Protein AF-0000000080311076 (afdb_homodimer)

Foldseek 3Di:
DPDQQDPVGGDLVPDPVNVVVVVVVVLQVLLQVQQDDDPDTDHPLNVLLLVVCLVPFWAFLVRSCVVSVHDSVVSVVSLVVCVVVVQWDWDADPVHRPTITIGGDPVSNVCCVVRVVSVVVVVCVVCPPPDPVNVVVVVVVVVVVCVVPVPVVPD/DPDQQDPVGGNLVPDPVNVVVVVVVVLQVLLQVQQDDDPDTDHPLNVLLLVVCLVPFFAFLVRSCVVSVHDSVVSVVSLVVCVVVVQWDWDADPVGRVTITIGGDPVSNVCCVVRVVSVVVVVCVVCPPPDPVNVVVVVVVVVVVCVVPVVVVPD

InterPro domains:
  IPR000835 MarR-type HTH domain [PF01047] (42-99)
  IPR000835 MarR-type HTH domain [PS50995] (13-147)
  IPR000835 MarR-type HTH domain [SM00347] (35-135)
  IPR036388 Winged helix-like DNA-binding domain superfamily [G3DSA:1.10.10.10] (2-152)
  IPR036390 Winged helix DNA-binding domain superfamily [SSF46785] (8-151)

Secondary structure (DSSP, 8-state):
---SEETTEE-GGG-HHHHHHHHHHHHHHHHHHH-EETTEE--HHHHHHHHHHHHSTTEEHHHHHHHHT--HHHHHHHHHHHHHTTSEEEEE-SS-TT-EEEEE-HHHHHHHHHHHHHHHHHHHHHTTT--HHHHHHHHHHHHHHHHHH-TT---/---SEETTEE-GGG-HHHHHHHHHHHHHHHHHHH-EETTEE--HHHHHHHHHHHHSTTEEHHHHHHHHT--HHHHHHHHHHHHHTTSEEEEE-SS-TT-EEEEE-HHHHHHHHHHHHHHHHHHHHHTTT--HHHHHHHHHHHHHHHHHHGGG---

Nearest PDB structures (foldseek):
  2nnn-assembly3_F  TM=9.141E-01  e=7.436E-10  Pseudomonas aeruginosa
  6pco-assembly2_C  TM=8.693E-01  e=5.165E-08  Bordetella bronchiseptica
  7kfq-assembly1_A  TM=7.621E-01  e=3.572E-08  Variovorax paradoxus
  4zzl-assembly1_B  TM=9.022E-01  e=5.337E-07  Pseudomonas aeruginosa
  7dvt-assembly1_A  TM=6.460E-01  e=2.887E-07  Streptococcus agalactiae NEM316

Solvent-accessible surface area (backbone atoms only — not comparable to full-atom values): 16986 Å² total; per-residue (Å²): 128,72,59,28,65,48,100,82,39,66,39,58,94,46,28,61,68,49,42,35,45,52,33,40,53,41,50,52,55,53,45,48,68,57,34,58,50,95,95,42,74,50,47,69,73,54,45,56,51,50,44,51,36,66,73,44,66,48,42,32,65,67,54,49,15,64,77,67,72,36,54,67,72,59,40,51,52,53,48,52,55,36,36,76,67,52,34,33,44,77,41,60,34,91,90,40,77,87,39,54,21,40,31,69,27,76,63,42,59,54,41,48,76,62,44,50,61,47,50,50,51,51,52,53,47,30,47,62,96,59,54,70,65,51,50,51,45,30,47,53,50,40,51,47,28,32,61,47,50,53,53,80,66,57,131,126,69,57,28,64,49,100,80,38,66,39,58,93,46,30,62,70,48,42,34,46,52,35,38,52,40,50,52,55,53,46,48,69,58,33,57,50,94,95,42,73,50,47,70,71,55,45,54,51,49,44,51,37,67,74,44,65,49,41,32,66,67,53,49,14,66,76,67,73,39,54,68,72,59,40,50,52,54,49,52,54,35,37,77,68,50,34,33,47,78,41,60,33,91,90,40,77,87,38,53,22,41,30,68,28,76,61,42,58,54,42,48,77,60,46,50,60,48,51,49,51,49,51,52,47,30,46,60,96,58,52,72,66,50,50,50,46,29,46,53,50,39,53,47,28,32,61,48,48,55,53,80,66,58,129

Organism: NCBI:txid927083

Structure (mmCIF, N/CA/C/O backbone):
data_AF-0000000080311076-model_v1
#
loop_
_entity.id
_entity.type
_entity.pdbx_description
1 polymer 'Transcriptional regulator, MarR family protein'
#
loop_
_atom_site.group_PDB
_atom_site.id
_atom_site.type_symbol
_atom_site.label_atom_id
_atom_site.label_alt_id
_atom_site.label_comp_id
_atom_site.label_asym_id
_atom_site.label_entity_id
_atom_site.label_seq_id
_atom_site.pdbx_PDB_ins_code
_atom_site.Cartn_x
_atom_site.Cartn_y
_atom_site.Cartn_z
_atom_site.occupancy
_atom_site.B_iso_or_equiv
_atom_site.auth_seq_id
_atom_site.auth_comp_id
_atom_site.auth_asym_id
_atom_site.auth_atom_id
_atom_site.pdbx_PDB_model_num
ATOM 1 N N . MET A 1 1 ? 3.84 4.832 24.281 1 36.62 1 MET A N 1
ATOM 2 C CA . MET A 1 1 ? 3.082 4.508 23.078 1 36.62 1 MET A CA 1
ATOM 3 C C . MET A 1 1 ? 2.758 5.77 22.281 1 36.62 1 MET A C 1
ATOM 5 O O . MET A 1 1 ? 2.043 6.648 22.766 1 36.62 1 MET A O 1
ATOM 9 N N . HIS A 1 2 ? 3.742 6.258 21.594 1 53.09 2 HIS A N 1
ATOM 10 C CA . HIS A 1 2 ? 3.557 7.629 21.125 1 53.09 2 HIS A CA 1
ATOM 11 C C . HIS A 1 2 ? 2.354 7.738 20.203 1 53.09 2 HIS A C 1
ATOM 13 O O . HIS A 1 2 ? 2.213 6.941 19.266 1 53.09 2 HIS A O 1
ATOM 19 N N . ASP A 1 3 ? 1.331 8.289 20.734 1 65.19 3 ASP A N 1
ATOM 20 C CA . ASP A 1 3 ? 0.042 8.594 20.125 1 65.19 3 ASP A CA 1
ATOM 21 C C . ASP A 1 3 ? 0.225 9.305 18.781 1 65.19 3 ASP A C 1
ATOM 23 O O . ASP A 1 3 ? 1.092 10.164 18.641 1 65.19 3 ASP A O 1
ATOM 27 N N . GLN A 1 4 ? -0.35 8.727 17.828 1 72.88 4 GLN A N 1
ATOM 28 C CA . GLN A 1 4 ? -0.276 9.305 16.484 1 72.88 4 GLN A CA 1
ATOM 29 C C . GLN A 1 4 ? -0.796 10.742 16.469 1 72.88 4 GLN A C 1
ATOM 31 O O . GLN A 1 4 ? -0.396 11.547 15.625 1 72.88 4 GLN A O 1
ATOM 36 N N . PHE A 1 5 ? -1.675 10.984 17.406 1 73.62 5 PHE A N 1
ATOM 37 C CA . PHE A 1 5 ? -2.268 12.32 17.406 1 73.62 5 PHE A CA 1
ATOM 38 C C . PHE A 1 5 ? -1.822 13.102 18.641 1 73.62 5 PHE A C 1
ATOM 40 O O . PHE A 1 5 ? -1.753 12.555 19.75 1 73.62 5 PHE A O 1
ATOM 47 N N . THR A 1 6 ? -1.218 14.195 18.375 1 69.88 6 THR A N 1
ATOM 48 C CA . THR A 1 6 ? -0.854 15.125 19.438 1 69.88 6 THR A CA 1
ATOM 49 C C . THR A 1 6 ? -1.676 16.406 19.344 1 69.88 6 THR A C 1
ATOM 51 O O . THR A 1 6 ? -2.479 16.562 18.422 1 69.88 6 THR A O 1
ATOM 54 N N . SER A 1 7 ? -1.613 17.125 20.406 1 61.34 7 SER A N 1
ATOM 55 C CA . SER A 1 7 ? -2.279 18.422 20.391 1 61.34 7 SER A CA 1
ATOM 56 C C . SER A 1 7 ? -1.918 19.219 19.141 1 61.34 7 SER A C 1
ATOM 58 O O . SER A 1 7 ? -2.701 20.047 18.672 1 61.34 7 SER A O 1
ATOM 60 N N . ASP A 1 8 ? -0.836 18.875 18.609 1 62.38 8 ASP A N 1
ATOM 61 C CA . ASP A 1 8 ? -0.286 19.719 17.562 1 62.38 8 ASP A CA 1
ATOM 62 C C . ASP A 1 8 ? -0.418 19.031 16.188 1 62.38 8 ASP A C 1
ATOM 64 O O . ASP A 1 8 ? 0.026 19.578 15.18 1 62.38 8 ASP A O 1
ATOM 68 N N . GLY A 1 9 ? -1.018 17.844 16.344 1 68 9 GLY A N 1
ATOM 69 C CA . GLY A 1 9 ? -1.182 17.281 15.023 1 68 9 GLY A CA 1
ATOM 70 C C . GLY A 1 9 ? -0.847 15.797 14.953 1 68 9 GLY A C 1
ATOM 71 O O . GLY A 1 9 ? -1.048 15.07 15.93 1 68 9 GLY A O 1
ATOM 72 N N . ILE A 1 10 ? -0.571 15.375 13.844 1 74.94 10 ILE A N 1
ATOM 73 C CA . ILE A 1 10 ? -0.38 13.953 13.57 1 74.94 10 ILE A CA 1
ATOM 74 C C . ILE A 1 10 ? 1.11 13.617 13.578 1 74.94 10 ILE A C 1
ATOM 76 O O . ILE A 1 10 ? 1.921 14.359 13.016 1 74.94 10 ILE A O 1
ATOM 80 N N . VAL A 1 11 ? 1.506 12.695 14.414 1 76.12 11 VAL A N 1
ATOM 81 C CA . VAL A 1 11 ? 2.842 12.109 14.359 1 76.12 11 VAL A CA 1
ATOM 82 C C . VAL A 1 11 ? 2.826 10.867 13.469 1 76.12 11 VAL A C 1
ATOM 84 O O . VAL A 1 11 ? 2.453 9.781 13.914 1 76.12 11 VAL A O 1
ATOM 87 N N . LEU A 1 12 ? 3.299 10.938 12.305 1 77.12 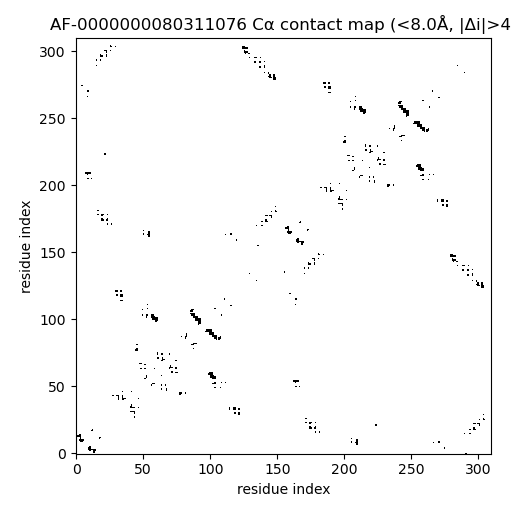12 LEU A N 1
ATOM 88 C CA . LEU A 1 12 ? 3.162 9.93 11.258 1 77.12 12 LEU A CA 1
ATOM 89 C C . LEU A 1 12 ? 3.83 8.625 11.672 1 77.12 12 LEU A C 1
ATOM 91 O O . LEU A 1 12 ? 3.277 7.539 11.453 1 77.12 12 LEU A O 1
ATOM 95 N N . ASP A 1 13 ? 5.004 8.688 12.312 1 76.5 13 ASP A N 1
ATOM 96 C CA . ASP A 1 13 ? 5.77 7.488 12.641 1 76.5 13 ASP A CA 1
ATOM 97 C C . ASP A 1 13 ? 5.078 6.672 13.727 1 76.5 13 ASP A C 1
ATOM 99 O O . ASP A 1 13 ? 5.434 5.516 13.961 1 76.5 13 ASP A O 1
ATOM 103 N N . ASN A 1 14 ? 4.047 7.297 14.273 1 78.5 14 ASN A N 1
ATOM 104 C CA . ASN A 1 14 ? 3.24 6.566 15.242 1 78.5 14 ASN A CA 1
ATOM 105 C C . ASN A 1 14 ? 1.967 6.012 14.609 1 78.5 14 ASN A C 1
ATOM 107 O O . ASN A 1 14 ? 1.223 5.27 15.25 1 78.5 14 ASN A O 1
ATOM 111 N N . ALA A 1 15 ? 1.777 6.359 13.406 1 86.25 15 ALA A N 1
ATOM 112 C CA . ALA A 1 15 ? 0.562 5.945 12.711 1 86.25 15 ALA A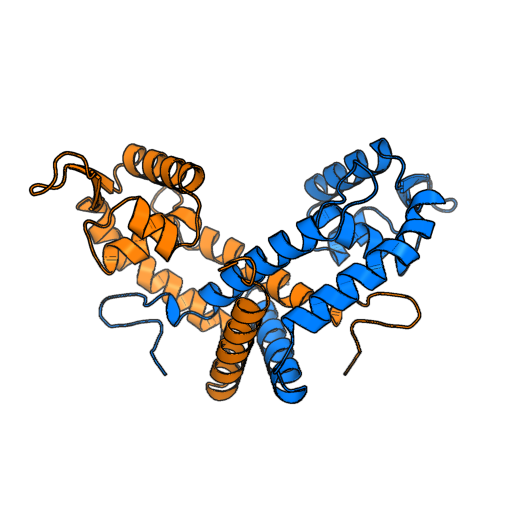 CA 1
ATOM 113 C C . ALA A 1 15 ? 0.733 4.566 12.086 1 86.25 15 ALA A C 1
ATOM 115 O O . ALA A 1 15 ? 1.7 4.32 11.359 1 86.25 15 ALA A O 1
ATOM 116 N N . LEU A 1 16 ? -0.175 3.65 12.391 1 90.19 16 LEU A N 1
ATOM 117 C CA . LEU A 1 16 ? -0.131 2.307 11.828 1 90.19 16 LEU A CA 1
ATOM 118 C C . LEU A 1 16 ? -0.253 2.352 10.305 1 90.19 16 LEU A C 1
ATOM 120 O O . LEU A 1 16 ? 0.425 1.601 9.602 1 90.19 16 LEU A O 1
ATOM 124 N N . ALA A 1 17 ? -1.083 3.266 9.883 1 89.31 17 ALA A N 1
ATOM 125 C CA . ALA A 1 17 ? -1.295 3.414 8.445 1 89.31 17 ALA A CA 1
ATOM 126 C C . ALA A 1 17 ? 0.008 3.766 7.73 1 89.31 17 ALA A C 1
ATOM 128 O O . ALA A 1 17 ? 0.234 3.342 6.594 1 89.31 17 ALA A O 1
ATOM 129 N N . TYR A 1 18 ? 0.835 4.512 8.422 1 88.38 18 TYR A N 1
ATOM 130 C CA . TYR A 1 18 ? 2.141 4.879 7.879 1 88.38 18 TYR A CA 1
ATOM 131 C C . TYR A 1 18 ? 3.01 3.645 7.672 1 88.38 18 TYR A C 1
ATOM 133 O O . TYR A 1 18 ? 3.582 3.455 6.594 1 88.38 18 TYR A O 1
ATOM 141 N N . TRP A 1 19 ? 3.076 2.801 8.562 1 91 19 TRP A N 1
ATOM 142 C CA . TRP A 1 19 ? 3.914 1.608 8.484 1 91 19 TRP A CA 1
ATOM 143 C C . TRP A 1 19 ? 3.324 0.589 7.516 1 91 19 TRP A C 1
ATOM 145 O O . TRP A 1 19 ? 4.059 -0.14 6.848 1 91 19 TRP A O 1
ATOM 155 N N . ILE A 1 20 ? 2.021 0.519 7.43 1 94.62 20 ILE A N 1
ATOM 156 C CA . ILE A 1 20 ? 1.377 -0.33 6.434 1 94.62 20 ILE A CA 1
ATOM 157 C C . ILE A 1 20 ? 1.803 0.105 5.031 1 94.62 20 ILE A C 1
ATOM 159 O O . ILE A 1 20 ? 2.191 -0.727 4.207 1 94.62 20 ILE A O 1
ATOM 163 N N . HIS A 1 21 ? 1.775 1.362 4.793 1 91.31 21 HIS A N 1
ATOM 164 C CA . HIS A 1 21 ? 2.174 1.907 3.502 1 91.31 21 HIS A CA 1
ATOM 165 C C . HIS A 1 21 ? 3.639 1.607 3.205 1 91.31 21 HIS A C 1
ATOM 167 O O . HIS A 1 21 ? 3.982 1.211 2.09 1 91.31 21 HIS A O 1
ATOM 173 N N . ARG A 1 22 ? 4.5 1.808 4.219 1 90.06 22 ARG A N 1
ATOM 174 C CA . ARG A 1 22 ? 5.93 1.587 4.039 1 90.06 22 ARG A CA 1
ATOM 175 C C . ARG A 1 22 ? 6.219 0.13 3.695 1 90.06 22 ARG A C 1
ATOM 177 O O . ARG A 1 22 ? 7 -0.155 2.785 1 90.06 22 ARG A O 1
ATOM 184 N N . VAL A 1 23 ? 5.629 -0.766 4.434 1 93.94 23 VAL A N 1
ATOM 185 C CA . VAL A 1 23 ? 5.852 -2.188 4.188 1 93.94 23 VAL A CA 1
ATOM 186 C C . VAL A 1 23 ? 5.254 -2.578 2.84 1 93.94 23 VAL A C 1
ATOM 188 O O . VAL A 1 23 ? 5.848 -3.363 2.096 1 93.94 23 VAL A O 1
ATOM 191 N N . TYR A 1 24 ? 4.117 -2.016 2.525 1 92.19 24 TYR A N 1
ATOM 192 C CA . TYR A 1 24 ? 3.512 -2.248 1.219 1 92.19 24 TYR A CA 1
ATOM 193 C C . TYR A 1 24 ? 4.477 -1.884 0.098 1 92.19 24 TYR A C 1
ATOM 195 O O . TYR A 1 24 ? 4.727 -2.691 -0.801 1 92.19 24 TYR A O 1
ATOM 203 N N . GLN A 1 25 ? 5.035 -0.726 0.127 1 89.94 25 GLN A N 1
ATOM 204 C CA . GLN A 1 25 ? 5.961 -0.272 -0.906 1 89.94 25 GLN A CA 1
ATOM 205 C C . GLN A 1 25 ? 7.215 -1.142 -0.942 1 89.94 25 GLN A C 1
ATOM 207 O O . GLN A 1 25 ? 7.695 -1.501 -2.02 1 89.94 25 GLN A O 1
ATOM 212 N N . ALA A 1 26 ? 7.773 -1.393 0.208 1 91.12 26 ALA A N 1
ATOM 213 C CA . ALA A 1 26 ? 8.984 -2.211 0.287 1 91.12 26 ALA A CA 1
ATOM 214 C C . ALA A 1 26 ? 8.742 -3.602 -0.296 1 91.12 26 ALA A C 1
ATOM 216 O O . ALA A 1 26 ? 9.578 -4.129 -1.026 1 91.12 26 ALA A O 1
ATOM 217 N N . THR A 1 27 ? 7.602 -4.211 0.089 1 91.44 27 THR A N 1
ATOM 218 C CA . THR A 1 27 ? 7.254 -5.527 -0.432 1 91.44 27 THR A CA 1
ATOM 219 C C . THR A 1 27 ? 7.059 -5.477 -1.944 1 91.44 27 THR A C 1
ATOM 221 O O . THR A 1 27 ? 7.516 -6.367 -2.666 1 91.44 27 THR A O 1
ATOM 224 N N . ARG A 1 28 ? 6.375 -4.477 -2.391 1 88.38 28 ARG A N 1
ATOM 225 C CA . ARG A 1 28 ? 6.16 -4.312 -3.826 1 88.38 28 ARG A CA 1
ATOM 226 C C . ARG A 1 28 ? 7.488 -4.203 -4.566 1 88.38 28 ARG A C 1
ATOM 228 O O . ARG A 1 28 ? 7.699 -4.879 -5.578 1 88.38 28 ARG A O 1
ATOM 235 N N . ASN A 1 29 ? 8.406 -3.365 -4.105 1 87.94 29 ASN A N 1
ATOM 236 C CA . ASN A 1 29 ? 9.719 -3.191 -4.719 1 87.94 29 ASN A CA 1
ATOM 237 C C . ASN A 1 29 ? 10.516 -4.492 -4.711 1 87.94 29 ASN A C 1
ATOM 239 O O . ASN A 1 29 ? 11.141 -4.848 -5.715 1 87.94 29 ASN A O 1
ATOM 243 N N . ALA A 1 30 ? 10.492 -5.152 -3.596 1 89.56 30 ALA A N 1
ATOM 244 C CA . ALA A 1 30 ? 11.227 -6.41 -3.475 1 89.56 30 ALA A CA 1
ATOM 245 C C . ALA A 1 30 ? 10.656 -7.469 -4.41 1 89.56 30 ALA A C 1
ATOM 247 O O . ALA A 1 30 ? 11.406 -8.25 -5.008 1 89.56 30 ALA A O 1
ATOM 248 N N . THR A 1 31 ? 9.344 -7.496 -4.508 1 89.94 31 THR A N 1
ATOM 249 C CA . THR A 1 31 ? 8.695 -8.469 -5.383 1 89.94 31 THR A CA 1
ATOM 250 C C . THR A 1 31 ? 9.047 -8.203 -6.844 1 89.94 31 THR A C 1
ATOM 252 O O . THR A 1 31 ? 9.312 -9.133 -7.602 1 89.94 31 THR A O 1
ATOM 255 N N . PHE A 1 32 ? 9.086 -6.973 -7.219 1 87.44 32 PHE A N 1
ATOM 256 C CA . PHE A 1 32 ? 9.484 -6.598 -8.57 1 87.44 32 PHE A CA 1
ATOM 257 C C . PHE A 1 32 ? 10.875 -7.141 -8.891 1 87.44 32 PHE A C 1
ATOM 259 O O . PHE A 1 32 ? 11.125 -7.598 -10.008 1 87.44 32 PHE A O 1
ATOM 266 N N . ALA A 1 33 ? 11.688 -7.125 -7.914 1 86.81 33 ALA A N 1
ATOM 267 C CA . ALA A 1 33 ? 13.078 -7.52 -8.117 1 86.81 33 ALA A CA 1
ATOM 268 C C . ALA A 1 33 ? 13.203 -9.031 -8.305 1 86.81 33 ALA A C 1
ATOM 270 O O . ALA A 1 33 ? 14.109 -9.508 -8.992 1 86.81 33 ALA A O 1
ATOM 271 N N . VAL A 1 34 ? 12.258 -9.758 -7.734 1 90.94 34 VAL A N 1
ATOM 272 C CA . VAL A 1 34 ? 12.43 -11.203 -7.762 1 90.94 34 VAL A CA 1
ATOM 273 C C . VAL A 1 34 ? 11.57 -11.812 -8.867 1 90.94 34 VAL A C 1
ATOM 275 O O . VAL A 1 34 ? 11.781 -12.953 -9.273 1 90.94 34 VAL A O 1
ATOM 278 N N . LEU A 1 35 ? 10.578 -11.07 -9.367 1 92.06 35 LEU A N 1
ATOM 279 C CA . LEU A 1 35 ? 9.664 -11.586 -10.383 1 92.06 35 LEU A CA 1
ATOM 280 C C . LEU A 1 35 ? 10.188 -11.297 -11.781 1 92.06 35 LEU A C 1
ATOM 282 O O . LEU A 1 35 ? 9.5 -10.664 -12.586 1 92.06 35 LEU A O 1
ATOM 286 N N . ARG A 1 36 ? 11.375 -11.656 -12.047 1 85.81 36 ARG A N 1
ATOM 287 C CA . ARG A 1 36 ? 12 -11.492 -13.352 1 85.81 36 ARG A CA 1
ATOM 288 C C . ARG A 1 36 ? 12.172 -12.836 -14.055 1 85.81 36 ARG A C 1
ATOM 290 O O . ARG A 1 36 ? 12.547 -13.828 -13.422 1 85.81 36 ARG A O 1
ATOM 297 N N . ILE A 1 37 ? 11.625 -12.852 -15.203 1 77.69 37 ILE A N 1
ATOM 298 C CA . ILE A 1 37 ? 11.805 -14.023 -16.047 1 77.69 37 ILE A CA 1
ATOM 299 C C . ILE A 1 37 ? 12.445 -13.625 -17.375 1 77.69 37 ILE A C 1
ATOM 301 O O . ILE A 1 37 ? 11.844 -12.883 -18.156 1 77.69 37 ILE A O 1
ATOM 305 N N . ASP A 1 38 ? 13.703 -14.258 -17.484 1 74.56 38 ASP A N 1
ATOM 306 C CA . ASP A 1 38 ? 14.461 -13.906 -18.688 1 74.56 38 ASP A CA 1
ATOM 307 C C . ASP A 1 38 ? 14.578 -12.391 -18.828 1 74.56 38 ASP A C 1
ATOM 309 O O . ASP A 1 38 ? 15.125 -11.719 -17.953 1 74.56 38 ASP A O 1
ATOM 313 N N . ASP A 1 39 ? 14 -11.719 -19.875 1 69.56 39 ASP A N 1
ATOM 314 C CA . ASP A 1 39 ? 14.109 -10.281 -20.125 1 69.56 39 ASP A CA 1
ATOM 315 C C . ASP A 1 39 ? 12.781 -9.586 -19.844 1 69.56 39 ASP A C 1
ATOM 317 O O . ASP A 1 39 ? 12.617 -8.406 -20.172 1 69.56 39 ASP A O 1
ATOM 321 N N . GLU A 1 40 ? 11.93 -10.5 -19.25 1 79.12 40 GLU A N 1
ATOM 322 C CA . GLU A 1 40 ? 10.641 -9.875 -18.969 1 79.12 40 GLU A CA 1
ATOM 323 C C . GLU A 1 40 ? 10.336 -9.867 -17.484 1 79.12 40 GLU A C 1
ATOM 325 O O . GLU A 1 40 ? 10.844 -10.703 -16.734 1 79.12 40 GLU A O 1
ATOM 330 N N . GLU A 1 41 ? 9.625 -8.844 -17.109 1 86.81 41 GLU A N 1
ATOM 331 C CA . GLU A 1 41 ? 9.242 -8.664 -15.703 1 86.81 41 GLU A CA 1
ATOM 332 C C . GLU A 1 41 ? 7.754 -8.914 -15.5 1 86.81 41 GLU A C 1
ATOM 334 O O . GLU A 1 41 ? 6.926 -8.453 -16.297 1 86.81 41 GLU A O 1
ATOM 339 N N . ILE A 1 42 ? 7.441 -9.898 -14.609 1 91.62 42 ILE A N 1
ATOM 340 C CA . ILE A 1 42 ? 6.07 -10.031 -14.125 1 91.62 42 ILE A CA 1
ATOM 341 C C . ILE A 1 42 ? 5.797 -8.984 -13.055 1 91.62 42 ILE A C 1
ATOM 343 O O . ILE A 1 42 ? 6.531 -8.898 -12.062 1 91.62 42 ILE A O 1
ATOM 347 N N . THR A 1 43 ? 4.793 -8.18 -13.25 1 89.88 43 THR A N 1
ATOM 348 C CA . THR A 1 43 ? 4.465 -7.152 -12.266 1 89.88 43 THR A CA 1
ATOM 349 C C . THR A 1 43 ? 3.777 -7.77 -11.055 1 89.88 43 THR A C 1
ATOM 351 O O . THR A 1 43 ? 3.232 -8.875 -11.133 1 89.88 43 THR A O 1
ATOM 354 N N . PRO A 1 44 ? 3.764 -7.035 -9.984 1 89 44 PRO A N 1
ATOM 355 C CA . PRO A 1 44 ? 3.053 -7.531 -8.797 1 89 44 PRO A CA 1
ATOM 356 C C . PRO A 1 44 ? 1.569 -7.777 -9.062 1 89 44 PRO A C 1
ATOM 358 O O . PRO A 1 44 ? 0.992 -8.727 -8.523 1 89 44 PRO A O 1
ATOM 361 N N . GLU A 1 45 ? 1.003 -6.961 -9.906 1 90.56 45 GLU A N 1
ATOM 362 C CA . GLU A 1 45 ? -0.407 -7.137 -10.242 1 90.56 45 GLU A CA 1
ATOM 363 C C . GLU A 1 45 ? -0.628 -8.414 -11.055 1 90.56 45 GLU A C 1
ATOM 365 O O . GLU A 1 45 ? -1.628 -9.109 -10.859 1 90.56 45 GLU A O 1
ATOM 370 N N . GLN A 1 46 ? 0.266 -8.641 -11.906 1 93.38 46 GLN A N 1
ATOM 371 C CA . GLN A 1 46 ? 0.182 -9.867 -12.695 1 93.38 46 GLN A CA 1
ATOM 372 C C . GLN A 1 46 ? 0.47 -11.094 -11.836 1 93.38 46 GLN A C 1
ATOM 374 O O . GLN A 1 46 ? -0.131 -12.156 -12.039 1 93.38 46 GLN A O 1
ATOM 379 N N . TRP A 1 47 ? 1.354 -10.906 -10.922 1 92.56 47 TRP A N 1
ATOM 380 C CA . TRP A 1 47 ? 1.722 -11.984 -10.008 1 92.56 47 TRP A CA 1
ATOM 381 C C . TRP A 1 47 ? 0.503 -12.484 -9.242 1 92.56 47 TRP A C 1
ATOM 383 O O . TRP A 1 47 ? 0.252 -13.695 -9.18 1 92.56 47 TRP A O 1
ATOM 393 N N . ILE A 1 48 ? -0.263 -11.617 -8.734 1 91.94 48 ILE A N 1
ATOM 394 C CA . ILE A 1 48 ? -1.415 -12 -7.93 1 91.94 48 ILE A CA 1
ATOM 395 C C . ILE A 1 48 ? -2.422 -12.758 -8.797 1 91.94 48 ILE A C 1
ATOM 397 O O . ILE A 1 48 ? -3.066 -13.695 -8.328 1 91.94 48 ILE A O 1
ATOM 401 N N . VAL A 1 49 ? -2.539 -12.383 -10.008 1 94.44 49 VAL A N 1
ATOM 402 C CA . VAL A 1 49 ? -3.422 -13.078 -10.938 1 94.44 49 VAL A CA 1
ATOM 403 C C . VAL A 1 49 ? -2.898 -14.492 -11.195 1 94.44 49 VAL A C 1
ATOM 405 O O . VAL A 1 49 ? -3.664 -15.453 -11.164 1 94.44 49 VAL A O 1
ATOM 408 N N . LEU A 1 50 ? -1.636 -14.578 -11.461 1 94.56 50 LEU A N 1
ATOM 409 C CA . LEU A 1 50 ? -1.023 -15.883 -11.664 1 94.56 50 LEU A CA 1
ATOM 410 C C . LEU A 1 50 ? -1.279 -16.797 -10.469 1 94.56 50 LEU A C 1
ATOM 412 O O . LEU A 1 50 ? -1.654 -17.953 -10.641 1 94.56 50 LEU A O 1
ATOM 416 N N . VAL A 1 51 ? -1.125 -16.312 -9.328 1 93.25 51 VAL A N 1
ATOM 417 C CA . VAL A 1 51 ? -1.307 -17.078 -8.102 1 93.25 51 VAL A CA 1
ATOM 418 C C . VAL A 1 51 ? -2.746 -17.594 -8.023 1 93.25 51 VAL A C 1
ATOM 420 O O . VAL A 1 51 ? -2.984 -18.766 -7.723 1 93.25 51 VAL A O 1
ATOM 423 N N . ARG A 1 52 ? -3.658 -16.688 -8.289 1 93 52 ARG A N 1
ATOM 424 C CA . ARG A 1 52 ? -5.062 -17.078 -8.258 1 93 52 ARG A CA 1
ATOM 425 C C . ARG A 1 52 ? -5.352 -18.172 -9.297 1 93 52 ARG A C 1
ATOM 427 O O . ARG A 1 52 ? -6.086 -19.109 -9.016 1 93 52 ARG A O 1
ATOM 434 N N . LEU A 1 53 ? -4.75 -18.078 -10.422 1 94.88 53 LEU A N 1
ATOM 435 C CA . LEU A 1 53 ? -4.996 -19.031 -11.492 1 94.88 53 LEU A CA 1
ATOM 436 C C . LEU A 1 53 ? -4.273 -20.344 -11.227 1 94.88 53 LEU A C 1
ATOM 438 O O . LEU A 1 53 ? -4.758 -21.406 -11.617 1 94.88 53 LEU A O 1
ATOM 442 N N . TRP A 1 54 ? -3.131 -20.25 -10.602 1 93.12 54 TRP A N 1
ATOM 443 C CA . TRP A 1 54 ? -2.451 -21.469 -10.18 1 93.12 54 TRP A CA 1
ATOM 444 C C . TRP A 1 54 ? -3.275 -22.219 -9.148 1 93.12 54 TRP A C 1
ATOM 446 O O . TRP A 1 54 ? -3.258 -23.453 -9.109 1 93.12 54 TRP A O 1
ATOM 456 N N . GLU A 1 55 ? -3.963 -21.5 -8.297 1 90 55 GLU A N 1
ATOM 457 C CA . GLU A 1 55 ? -4.863 -22.094 -7.316 1 90 55 GLU A CA 1
ATOM 458 C C . GLU A 1 55 ? -6.055 -22.766 -7.996 1 90 55 GLU A C 1
ATOM 460 O O . GLU A 1 55 ? -6.445 -23.875 -7.617 1 90 55 GLU A O 1
ATOM 465 N N . SER A 1 56 ? -6.648 -22.047 -8.938 1 91.75 56 SER A N 1
ATOM 466 C CA . SER A 1 56 ? -7.785 -22.547 -9.711 1 91.75 56 SER A CA 1
ATOM 467 C C . SER A 1 56 ? -7.797 -21.953 -11.117 1 91.75 56 SER A C 1
ATOM 469 O O . SER A 1 56 ? -8.164 -20.797 -11.312 1 91.75 56 SER A O 1
ATOM 471 N N . ASP A 1 57 ? -7.461 -22.844 -12.07 1 94.38 57 ASP A N 1
ATOM 472 C CA . ASP A 1 57 ? -7.422 -22.422 -13.461 1 94.38 57 ASP A CA 1
ATOM 473 C C . ASP A 1 57 ? -8.836 -22.234 -14.016 1 94.38 57 ASP A C 1
ATOM 475 O O . ASP A 1 57 ? -9.781 -22.859 -13.555 1 94.38 57 ASP A O 1
ATOM 479 N N . GLY A 1 58 ? -8.945 -21.219 -14.875 1 95.5 58 GLY A N 1
ATOM 480 C CA . GLY A 1 58 ? -10.227 -21.047 -15.539 1 95.5 58 GLY A CA 1
ATOM 481 C C . GLY A 1 58 ? -11.164 -20.125 -14.797 1 95.5 58 GLY A C 1
ATOM 482 O O . GLY A 1 58 ? -12.383 -20.203 -14.953 1 95.5 58 GLY A O 1
ATOM 483 N N . ARG A 1 59 ? -10.672 -19.297 -13.984 1 95.75 59 ARG A N 1
ATOM 484 C CA . ARG A 1 59 ? -11.492 -18.297 -13.312 1 95.75 59 ARG A CA 1
ATOM 485 C C . ARG A 1 59 ? -12.008 -17.266 -14.305 1 95.75 59 ARG A C 1
ATOM 487 O O . ARG A 1 59 ? -11.359 -16.984 -15.32 1 95.75 59 ARG A O 1
ATOM 494 N N . THR A 1 60 ? -13.18 -16.719 -13.945 1 95.5 60 THR A N 1
ATOM 495 C CA . THR A 1 60 ? -13.711 -15.633 -14.766 1 95.5 60 THR A CA 1
ATOM 496 C C . THR A 1 60 ? -13.031 -14.312 -14.414 1 95.5 60 THR A C 1
ATOM 498 O O . THR A 1 60 ? -12.398 -14.195 -13.359 1 95.5 60 THR A O 1
ATOM 501 N N . GLN A 1 61 ? -13.133 -13.367 -15.312 1 94 61 GLN A N 1
ATOM 502 C CA . GLN A 1 61 ? -12.609 -12.031 -15.023 1 94 61 GLN A CA 1
ATOM 503 C C . GLN A 1 61 ? -13.242 -11.461 -13.75 1 94 61 GLN A C 1
ATOM 505 O O . GLN A 1 61 ? -12.555 -10.82 -12.953 1 94 61 GLN A O 1
ATOM 510 N N . THR A 1 62 ? -14.516 -11.758 -13.594 1 93.44 62 THR A N 1
ATOM 511 C CA . THR A 1 62 ? -15.227 -11.281 -12.414 1 93.44 62 THR A CA 1
ATOM 512 C C . THR A 1 62 ? -14.664 -11.922 -11.148 1 93.44 62 THR A C 1
ATOM 514 O O . THR A 1 62 ? -14.414 -11.234 -10.156 1 93.44 62 THR A O 1
ATOM 517 N N . GLU A 1 63 ? -14.438 -13.18 -11.18 1 94.06 63 GLU A N 1
ATOM 518 C CA . GLU A 1 63 ? -13.859 -13.891 -10.047 1 94.06 63 GLU A CA 1
ATOM 519 C C . GLU A 1 63 ? -12.461 -13.375 -9.727 1 94.06 63 GLU A C 1
ATOM 521 O O . GLU A 1 63 ? -12.109 -13.211 -8.555 1 94.06 63 GLU A O 1
ATOM 526 N N . LEU A 1 64 ? -11.719 -13.141 -10.742 1 94.94 64 LEU A N 1
ATOM 527 C CA . LEU A 1 64 ? -10.359 -12.633 -10.555 1 94.94 64 LEU A CA 1
ATOM 528 C C . LEU A 1 64 ? -10.383 -11.227 -9.977 1 94.94 64 LEU A C 1
ATOM 530 O O . LEU A 1 64 ? -9.617 -10.914 -9.055 1 94.94 64 LEU A O 1
ATOM 534 N N . GLY A 1 65 ? -11.219 -10.375 -10.477 1 92.75 65 GLY A N 1
ATOM 535 C CA . GLY A 1 65 ? -11.359 -9.039 -9.922 1 92.75 65 GLY A CA 1
ATOM 536 C C . GLY A 1 65 ? -11.734 -9.031 -8.453 1 92.75 65 GLY A C 1
ATOM 537 O O . GLY A 1 65 ? -11.117 -8.336 -7.652 1 92.75 65 GLY A O 1
ATOM 538 N N . THR A 1 66 ? -12.703 -9.922 -8.102 1 88.12 66 THR A N 1
ATOM 539 C CA . THR A 1 66 ? -13.195 -10.016 -6.734 1 88.12 66 THR A CA 1
ATOM 540 C C . THR A 1 66 ? -12.117 -10.562 -5.809 1 88.12 66 THR A C 1
ATOM 542 O O . THR A 1 66 ? -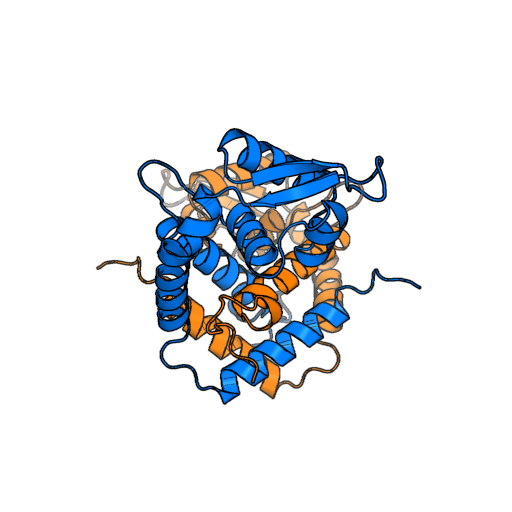11.883 -10.016 -4.73 1 88.12 66 THR A O 1
ATOM 545 N N . SER A 1 67 ? -11.43 -11.539 -6.297 1 86.88 67 SER A N 1
ATOM 546 C CA . SER A 1 67 ? -10.453 -12.227 -5.453 1 86.88 67 SER A CA 1
ATOM 547 C C . SER A 1 67 ? -9.172 -11.414 -5.328 1 86.88 67 SER A C 1
ATOM 549 O O . SER A 1 67 ? -8.336 -11.688 -4.461 1 86.88 67 SER A O 1
ATOM 551 N N . THR A 1 68 ? -8.969 -10.43 -6.199 1 87.25 68 THR A N 1
ATOM 552 C CA . THR A 1 68 ? -7.766 -9.602 -6.152 1 87.25 68 THR A CA 1
ATOM 553 C C . THR A 1 68 ? -8.117 -8.156 -5.805 1 87.25 68 THR A C 1
ATOM 555 O O . THR A 1 68 ? -7.242 -7.293 -5.781 1 87.25 68 THR A O 1
ATOM 558 N N . TYR A 1 69 ? -9.422 -7.922 -5.637 1 81.31 69 TYR A N 1
ATOM 559 C CA . TYR A 1 69 ? -9.945 -6.625 -5.219 1 81.31 69 TYR A CA 1
ATOM 560 C C . TYR A 1 69 ? -9.617 -5.547 -6.246 1 81.31 69 TYR A C 1
ATOM 562 O O . TYR A 1 69 ? -9.109 -4.48 -5.895 1 81.31 69 TYR A O 1
ATOM 570 N N . ARG A 1 70 ? -9.797 -5.852 -7.359 1 87.5 70 ARG A N 1
ATOM 571 C CA . ARG A 1 70 ? -9.633 -4.949 -8.492 1 87.5 70 ARG A CA 1
ATOM 572 C C . ARG A 1 70 ? -10.953 -4.77 -9.242 1 87.5 70 ARG A C 1
ATOM 574 O O . ARG A 1 70 ? -11.719 -5.723 -9.406 1 87.5 70 ARG A O 1
ATOM 581 N N . ASP A 1 71 ? -11.125 -3.561 -9.68 1 88.62 71 ASP A N 1
ATOM 582 C CA . ASP A 1 71 ? -12.328 -3.318 -10.469 1 88.62 71 ASP A CA 1
ATOM 583 C C . ASP A 1 71 ? -12.188 -3.889 -11.875 1 88.62 71 ASP A C 1
ATOM 585 O O . ASP A 1 71 ? -11.094 -4.293 -12.281 1 88.62 71 ASP A O 1
ATOM 589 N N . ARG A 1 72 ? -13.32 -3.984 -12.594 1 90.5 72 ARG A N 1
ATOM 590 C CA . ARG A 1 72 ? -13.391 -4.66 -13.891 1 90.5 72 ARG A CA 1
ATOM 591 C C . ARG A 1 72 ? -12.461 -4.008 -14.898 1 90.5 72 ARG A C 1
ATOM 593 O O . ARG 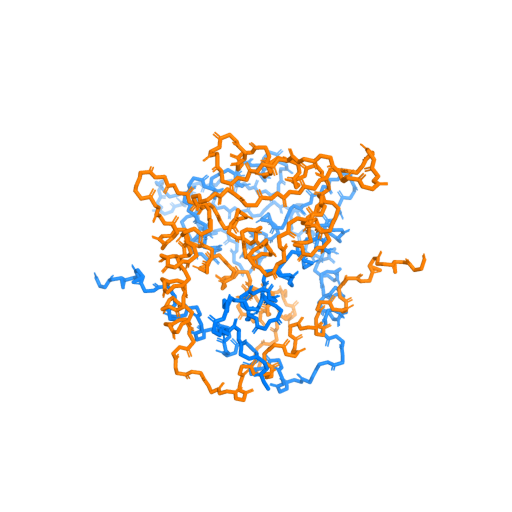A 1 72 ? -11.703 -4.695 -15.594 1 90.5 72 ARG A O 1
ATOM 600 N N . PRO A 1 73 ? -12.422 -2.684 -14.977 1 93.31 73 PRO A N 1
ATOM 601 C CA . PRO A 1 73 ? -11.523 -2.059 -15.945 1 93.31 73 PRO A CA 1
ATOM 602 C C . PRO A 1 73 ? -10.047 -2.365 -15.672 1 93.31 73 PRO A C 1
ATOM 604 O O . PRO A 1 73 ? -9.281 -2.631 -16.594 1 93.31 73 PRO A O 1
ATOM 607 N N . THR A 1 74 ? -9.656 -2.316 -14.43 1 93.25 74 THR A N 1
ATOM 608 C CA . THR A 1 74 ? -8.289 -2.609 -14.031 1 93.25 74 THR A CA 1
ATOM 609 C C . THR A 1 74 ? -7.93 -4.059 -14.344 1 93.25 74 THR A C 1
ATOM 611 O O . THR A 1 74 ? -6.863 -4.336 -14.891 1 93.25 74 THR A O 1
ATOM 614 N N . MET A 1 75 ? -8.828 -4.91 -14.016 1 95.38 75 MET A N 1
ATOM 615 C CA . MET A 1 75 ? -8.594 -6.328 -14.273 1 95.38 75 MET A CA 1
ATOM 616 C C . MET A 1 75 ? -8.469 -6.598 -15.766 1 95.38 75 MET A C 1
ATOM 618 O O . MET A 1 75 ? -7.59 -7.352 -16.188 1 95.38 75 MET A O 1
ATOM 622 N N . SER A 1 76 ? -9.352 -5.965 -16.531 1 95.81 76 SER A N 1
ATOM 623 C CA . SER A 1 76 ? -9.305 -6.129 -17.969 1 95.81 76 SER A CA 1
ATOM 624 C C . SER A 1 76 ? -7.945 -5.727 -18.531 1 95.81 76 SER A C 1
ATOM 626 O O . SER A 1 76 ? -7.379 -6.434 -19.375 1 95.81 76 SER A O 1
ATOM 628 N N . ARG A 1 77 ? -7.438 -4.652 -18.031 1 96.38 77 ARG A N 1
ATOM 629 C CA . ARG A 1 77 ? -6.137 -4.168 -18.469 1 96.38 77 ARG A CA 1
ATOM 630 C C . ARG A 1 77 ? -5.027 -5.145 -18.109 1 96.38 77 ARG A C 1
ATOM 632 O O . ARG A 1 77 ? -4.152 -5.438 -18.922 1 96.38 77 ARG A O 1
ATOM 639 N N . ILE A 1 78 ? -5.039 -5.594 -16.953 1 96.38 78 ILE A N 1
ATOM 640 C CA . ILE A 1 78 ? -4.035 -6.543 -16.469 1 96.38 78 ILE A CA 1
ATOM 641 C C . ILE A 1 78 ? -4.082 -7.812 -17.312 1 96.38 78 ILE A C 1
ATOM 643 O O . ILE A 1 78 ? -3.047 -8.297 -17.781 1 96.38 78 ILE A O 1
ATOM 647 N N . LEU A 1 79 ? -5.285 -8.289 -17.594 1 97.31 79 LEU A N 1
ATOM 648 C CA . LEU A 1 79 ? -5.445 -9.523 -18.344 1 97.31 79 LEU A CA 1
ATOM 649 C C . LEU A 1 79 ? -5.016 -9.344 -19.797 1 97.31 79 LEU A C 1
ATOM 651 O O . LEU A 1 79 ? -4.398 -10.234 -20.375 1 97.31 79 LEU A O 1
ATOM 655 N N . ALA A 1 80 ? -5.391 -8.203 -20.359 1 96.81 80 ALA A N 1
ATOM 656 C CA . ALA A 1 80 ? -4.969 -7.91 -21.719 1 96.81 80 ALA A CA 1
ATOM 657 C C . ALA A 1 80 ? -3.449 -7.938 -21.844 1 96.81 80 ALA A C 1
ATOM 659 O O . ALA A 1 80 ? -2.908 -8.5 -22.812 1 96.81 80 ALA A O 1
ATOM 660 N N . GLY A 1 81 ? -2.771 -7.359 -20.906 1 95.5 81 GLY A N 1
ATOM 661 C CA . GLY A 1 81 ? -1.318 -7.375 -20.891 1 95.5 81 GLY A CA 1
ATOM 662 C C . GLY A 1 81 ? -0.738 -8.773 -20.75 1 95.5 81 GLY A C 1
ATOM 663 O O . GLY A 1 81 ? 0.241 -9.109 -21.406 1 95.5 81 GLY A O 1
ATOM 664 N N . MET A 1 82 ? -1.322 -9.57 -19.953 1 96.5 82 MET A N 1
ATOM 665 C CA . MET A 1 82 ? -0.859 -10.938 -19.734 1 96.5 82 MET A CA 1
ATOM 666 C C . MET A 1 82 ? -1.107 -11.797 -20.969 1 96.5 82 MET A C 1
ATOM 668 O O . MET A 1 82 ? -0.313 -12.688 -21.281 1 96.5 82 MET A O 1
ATOM 672 N N . GLU A 1 83 ? -2.205 -11.578 -21.594 1 96.75 83 GLU A N 1
ATOM 673 C CA . GLU A 1 83 ? -2.531 -12.305 -22.812 1 96.75 83 GLU A CA 1
ATOM 674 C C . GLU A 1 83 ? -1.54 -11.984 -23.938 1 96.75 83 GLU A C 1
ATOM 676 O O . GLU A 1 83 ? -1.084 -12.875 -24.641 1 96.75 83 GLU A O 1
ATOM 681 N N . ARG A 1 84 ? -1.218 -10.695 -24.062 1 94.94 84 ARG A N 1
ATOM 682 C CA . ARG A 1 84 ? -0.24 -10.266 -25.047 1 94.94 84 ARG A CA 1
ATOM 683 C C . ARG A 1 84 ? 1.109 -10.938 -24.828 1 94.94 84 ARG A C 1
ATOM 685 O O . ARG A 1 84 ? 1.839 -11.219 -25.781 1 94.94 84 ARG A O 1
ATOM 692 N N . ARG A 1 85 ? 1.352 -11.273 -23.594 1 93 85 ARG A N 1
ATOM 693 C CA . ARG A 1 85 ? 2.625 -11.883 -23.234 1 93 85 ARG A CA 1
ATOM 694 C C . ARG A 1 85 ? 2.518 -13.406 -23.219 1 93 85 ARG A C 1
ATOM 696 O O . ARG A 1 85 ? 3.428 -14.094 -22.75 1 93 85 ARG A O 1
ATOM 703 N N . GLU A 1 86 ? 1.368 -13.859 -23.578 1 94.62 86 GLU A N 1
ATOM 704 C CA . GLU A 1 86 ? 1.096 -15.289 -23.719 1 94.62 86 GLU A CA 1
ATOM 705 C C . GLU A 1 86 ? 1.197 -16 -22.375 1 94.62 86 GLU A C 1
ATOM 707 O O . GLU A 1 86 ? 1.706 -17.125 -22.312 1 94.62 86 GLU A O 1
ATOM 712 N N . LEU A 1 87 ? 0.811 -15.391 -21.359 1 96.19 87 LEU A N 1
ATOM 713 C CA . LEU A 1 87 ? 0.763 -16 -20.047 1 96.19 87 LEU A CA 1
ATOM 714 C C . LEU A 1 87 ? -0.597 -16.641 -19.781 1 96.19 87 LEU A C 1
ATOM 716 O O . LEU A 1 87 ? -0.7 -17.609 -19.031 1 96.19 87 LEU A O 1
ATOM 720 N N . ILE A 1 88 ? -1.549 -16.016 -20.406 1 98 88 ILE A N 1
ATOM 721 C CA . ILE A 1 88 ? -2.9 -16.547 -20.234 1 98 88 ILE A CA 1
ATOM 722 C C . ILE A 1 88 ? -3.607 -16.594 -21.578 1 98 88 ILE A C 1
ATOM 724 O O . ILE A 1 88 ? -3.115 -16.047 -22.578 1 98 88 ILE A O 1
ATOM 728 N N . ARG A 1 89 ? -4.707 -17.25 -21.625 1 97.56 89 ARG A N 1
ATOM 729 C CA . ARG A 1 89 ? -5.652 -17.281 -22.75 1 97.56 89 ARG A CA 1
ATOM 730 C C . ARG A 1 89 ? -7.09 -17.219 -22.25 1 97.56 89 ARG A C 1
ATOM 732 O O . ARG A 1 89 ? -7.41 -17.75 -21.172 1 97.56 89 ARG A O 1
ATOM 739 N N . ARG A 1 90 ? -7.848 -16.469 -22.984 1 95.88 90 ARG A N 1
ATOM 740 C CA . ARG A 1 90 ? -9.266 -16.359 -22.641 1 95.88 90 ARG A CA 1
ATOM 741 C C . ARG A 1 90 ? -10.109 -17.25 -23.547 1 95.88 90 ARG A C 1
ATOM 743 O O . ARG A 1 90 ? -9.852 -17.344 -24.75 1 95.88 90 ARG A O 1
ATOM 750 N N . LYS A 1 91 ? -11 -17.953 -22.922 1 94.88 91 LYS A N 1
ATOM 751 C CA . LYS A 1 91 ? -11.914 -18.812 -23.672 1 94.88 91 LYS A CA 1
ATOM 752 C C . LYS A 1 91 ? -13.336 -18.688 -23.141 1 94.88 91 LYS A C 1
ATOM 754 O O . LYS A 1 91 ? -13.547 -18.438 -21.953 1 94.88 91 LYS A O 1
ATOM 759 N N . THR A 1 92 ? -14.273 -18.906 -24.047 1 92.31 92 THR A N 1
ATOM 760 C CA . THR A 1 92 ? -15.672 -18.875 -23.609 1 92.31 92 THR A CA 1
ATOM 761 C C . THR A 1 92 ? -15.992 -20.125 -22.781 1 92.31 92 THR A C 1
ATOM 763 O O . THR A 1 92 ? -15.477 -21.203 -23.062 1 92.31 92 THR A O 1
ATOM 766 N N . ASP A 1 93 ? -16.75 -19.906 -21.766 1 87.44 93 ASP A N 1
ATOM 767 C CA . ASP A 1 93 ? -17.234 -21.016 -20.953 1 87.44 93 ASP A CA 1
ATOM 768 C C . ASP A 1 93 ? -18.062 -21.984 -21.781 1 87.44 93 ASP A C 1
ATOM 770 O O . ASP A 1 93 ? -18.953 -21.578 -22.531 1 87.44 93 ASP A O 1
ATOM 774 N N . PRO A 1 94 ? -17.656 -23.219 -21.703 1 86.06 94 PRO A N 1
ATOM 775 C CA . PRO A 1 94 ? -18.375 -24.203 -22.516 1 86.06 94 PRO A CA 1
ATOM 776 C C . PRO A 1 94 ? -19.875 -24.266 -22.172 1 86.06 94 PRO A C 1
ATOM 778 O O . PRO A 1 94 ? -20.688 -24.609 -23.047 1 86.06 94 PRO A O 1
ATOM 781 N N . GLU A 1 95 ? -20.219 -23.938 -21 1 89.25 95 GLU A N 1
ATOM 782 C CA . GLU A 1 95 ? -21.594 -24.047 -20.547 1 89.25 95 GLU A CA 1
ATOM 783 C C . GLU A 1 95 ? -22.328 -22.719 -20.703 1 89.25 95 GLU A C 1
ATOM 785 O O . GLU A 1 95 ? -23.562 -22.672 -20.625 1 89.25 95 GLU A O 1
ATOM 790 N N . ASN A 1 96 ? -21.688 -21.734 -20.766 1 88.56 96 ASN A N 1
ATOM 791 C CA . ASN A 1 96 ? -22.25 -20.391 -20.875 1 88.56 96 ASN A CA 1
ATOM 792 C C . ASN A 1 96 ? -21.422 -19.5 -21.797 1 88.56 96 ASN A C 1
ATOM 794 O O . ASN A 1 96 ? -20.406 -18.938 -21.391 1 88.56 96 ASN A O 1
ATOM 798 N N . ALA A 1 97 ? -21.844 -19.328 -23.016 1 86.31 97 ALA A N 1
ATOM 799 C CA . ALA A 1 97 ? -21.094 -18.672 -24.078 1 86.31 97 ALA A CA 1
ATOM 800 C C . ALA A 1 97 ? -20.859 -17.203 -23.75 1 86.31 97 ALA A C 1
ATOM 802 O O . ALA A 1 97 ? -20.016 -16.547 -24.359 1 86.31 97 ALA A O 1
ATOM 803 N N . ARG A 1 98 ? -21.469 -16.609 -22.766 1 86.56 98 ARG A N 1
ATOM 804 C CA . ARG A 1 98 ? -21.344 -15.188 -22.453 1 86.56 98 ARG A CA 1
ATOM 805 C C . ARG A 1 98 ? -20.281 -14.961 -21.375 1 86.56 98 ARG A C 1
ATOM 807 O O . ARG A 1 98 ? -19.953 -13.812 -21.062 1 86.56 98 ARG A O 1
ATOM 814 N N . VAL A 1 99 ? -19.875 -16.141 -20.953 1 89.38 99 VAL A N 1
ATOM 815 C CA . VAL A 1 99 ? -18.891 -16.031 -19.875 1 89.38 99 VAL A CA 1
ATOM 816 C C . VAL A 1 99 ? -17.5 -16.359 -20.406 1 89.38 99 VAL A C 1
ATOM 818 O O . VAL A 1 99 ? -17.312 -17.391 -21.047 1 89.38 99 VAL A O 1
ATOM 821 N N . TRP A 1 100 ? -16.594 -15.461 -20.188 1 92.44 100 TRP A N 1
ATOM 822 C CA . TRP A 1 100 ? -15.203 -15.711 -20.547 1 92.44 100 TRP A CA 1
ATOM 823 C C . TRP A 1 100 ? -14.414 -16.219 -19.344 1 92.44 100 TRP A C 1
ATOM 825 O O . TRP A 1 100 ? -14.562 -15.703 -18.234 1 92.44 100 TRP A O 1
ATOM 835 N N . ARG A 1 101 ? -13.633 -17.25 -19.625 1 96.81 101 ARG A N 1
ATOM 836 C CA . ARG A 1 101 ? -12.758 -17.797 -18.594 1 96.81 101 ARG A CA 1
ATOM 837 C C . ARG A 1 101 ? -11.289 -17.594 -18.969 1 96.81 101 ARG A C 1
ATOM 839 O O . ARG A 1 101 ? -10.938 -17.578 -20.141 1 96.81 101 ARG A O 1
ATOM 846 N N . VAL A 1 102 ? -10.492 -17.422 -17.938 1 97.75 102 VAL A N 1
ATOM 847 C CA . VAL A 1 102 ? -9.062 -17.141 -18.094 1 97.75 102 VAL A CA 1
ATOM 848 C C . VAL A 1 102 ? -8.258 -18.391 -17.734 1 97.75 102 VAL A C 1
ATOM 850 O O . VAL A 1 102 ? -8.375 -18.906 -16.625 1 97.75 102 VAL A O 1
ATOM 853 N N . TYR A 1 103 ? -7.48 -18.812 -18.672 1 97.75 103 TYR A N 1
ATOM 854 C CA . TYR A 1 103 ? -6.691 -20.016 -18.469 1 97.75 103 TYR A CA 1
ATOM 855 C C . TYR A 1 103 ? -5.199 -19.719 -18.578 1 97.75 103 TYR A C 1
ATOM 857 O O . TYR A 1 103 ? -4.789 -18.891 -19.406 1 97.75 103 TYR A O 1
ATOM 865 N N . LEU A 1 104 ? -4.461 -20.5 -17.766 1 97.81 104 LEU A N 1
ATOM 866 C CA . LEU A 1 104 ? -3.008 -20.406 -17.859 1 97.81 104 LEU A CA 1
ATOM 867 C C . LEU A 1 104 ? -2.506 -21.078 -19.141 1 97.81 104 LEU A C 1
ATOM 869 O O . LEU A 1 104 ? -3.025 -22.125 -19.547 1 97.81 104 LEU A O 1
ATOM 873 N N . THR A 1 105 ? -1.498 -20.469 -19.781 1 97.56 105 THR A N 1
ATOM 874 C CA . THR A 1 105 ? -0.761 -21.156 -20.828 1 97.56 105 THR A CA 1
ATOM 875 C C . THR A 1 105 ? 0.223 -22.156 -20.234 1 97.56 105 THR A C 1
ATOM 877 O O . THR A 1 105 ? 0.521 -22.109 -19.031 1 97.56 105 THR A O 1
ATOM 880 N N . PRO A 1 106 ? 0.722 -23.078 -21.062 1 96.5 106 PRO A N 1
ATOM 881 C CA . PRO A 1 106 ? 1.758 -24 -20.578 1 96.5 106 PRO A CA 1
ATOM 882 C C . PRO A 1 106 ? 2.98 -23.266 -20.031 1 96.5 106 PRO A C 1
ATOM 884 O O . PRO A 1 106 ? 3.555 -23.672 -19.016 1 96.5 106 PRO A O 1
ATOM 887 N N . ARG A 1 107 ? 3.229 -22.203 -20.625 1 92.81 107 ARG A N 1
ATOM 888 C CA . ARG A 1 107 ? 4.344 -21.375 -20.156 1 92.81 107 ARG A CA 1
ATOM 889 C C . ARG A 1 107 ? 4.098 -20.859 -18.75 1 92.81 107 ARG A C 1
ATOM 891 O O . ARG A 1 107 ? 4.98 -20.938 -17.891 1 92.81 107 ARG A O 1
ATOM 898 N N . ALA A 1 108 ? 2.961 -20.328 -18.5 1 94.75 108 ALA A N 1
ATOM 899 C CA . ALA A 1 108 ? 2.609 -19.734 -17.219 1 94.75 108 ALA A CA 1
ATOM 900 C C . ALA A 1 108 ? 2.557 -20.797 -16.125 1 94.75 108 ALA A C 1
ATOM 902 O O . ALA A 1 108 ? 2.904 -20.531 -14.969 1 94.75 108 ALA A O 1
ATOM 903 N N . LYS A 1 109 ? 2.162 -21.969 -16.516 1 94.81 109 LYS A N 1
ATOM 904 C CA . LYS A 1 109 ? 2.145 -23.062 -15.562 1 94.81 109 LYS A CA 1
ATOM 905 C C . LYS A 1 109 ? 3.557 -23.422 -15.109 1 94.81 109 LYS A C 1
ATOM 907 O O . LYS A 1 109 ? 3.787 -23.703 -13.93 1 94.81 109 LYS A O 1
ATOM 912 N N . LYS A 1 110 ? 4.434 -23.344 -16.016 1 92.38 110 LYS A N 1
ATOM 913 C CA . LYS A 1 110 ? 5.824 -23.672 -15.711 1 92.38 110 LYS A CA 1
ATOM 914 C C . LYS A 1 110 ? 6.465 -22.609 -14.828 1 92.38 110 LYS A C 1
ATOM 916 O O . LYS A 1 110 ? 7.355 -22.906 -14.031 1 92.38 110 LYS A O 1
ATOM 921 N N . LEU A 1 111 ? 5.965 -21.438 -14.906 1 92 111 LEU A N 1
ATOM 922 C CA . LEU A 1 111 ? 6.523 -20.312 -14.156 1 92 111 LEU A CA 1
ATOM 923 C C . LEU A 1 111 ? 6.344 -20.531 -12.656 1 92 111 LEU A C 1
ATOM 925 O O . LEU A 1 111 ? 7.094 -19.969 -11.852 1 92 111 LEU A O 1
ATOM 929 N N . LYS A 1 112 ? 5.352 -21.266 -12.328 1 91.25 112 LYS A N 1
ATOM 930 C CA . LYS A 1 112 ? 5.086 -21.531 -10.914 1 91.25 112 LYS A CA 1
ATOM 931 C C . LYS A 1 112 ? 6.32 -22.094 -10.219 1 91.25 112 LYS A C 1
ATOM 933 O O . LYS A 1 112 ? 6.711 -21.625 -9.148 1 91.25 112 LYS A O 1
ATOM 938 N N . GLY A 1 113 ? 6.891 -23.062 -10.844 1 90.25 113 GLY A N 1
ATOM 939 C CA . GLY A 1 113 ? 8.055 -23.719 -10.273 1 90.25 113 GLY A CA 1
ATOM 940 C C . GLY A 1 113 ? 9.266 -22.828 -10.18 1 90.25 113 GLY A C 1
ATOM 941 O O . GLY A 1 113 ? 10.164 -23.062 -9.367 1 90.25 113 GLY A O 1
ATOM 942 N N . GLU A 1 114 ? 9.289 -21.859 -10.977 1 89.94 114 GLU A N 1
ATOM 943 C CA . GLU A 1 114 ? 10.422 -20.938 -11.016 1 89.94 114 GLU A CA 1
ATOM 944 C C . GLU A 1 114 ? 10.219 -19.766 -10.047 1 89.94 114 GLU A C 1
ATOM 946 O O . GLU A 1 114 ? 11.141 -19.391 -9.328 1 89.94 114 GLU A O 1
ATOM 951 N N . LEU A 1 115 ? 9.062 -19.234 -10.008 1 91.12 115 LEU A N 1
ATOM 952 C CA . LEU A 1 115 ? 8.836 -17.953 -9.336 1 91.12 115 LEU A CA 1
ATOM 953 C C . LEU A 1 115 ? 8.453 -18.172 -7.875 1 91.12 115 LEU A C 1
ATOM 955 O O . LEU A 1 115 ? 8.836 -17.391 -7 1 91.12 115 LEU A O 1
ATOM 959 N N . VAL A 1 116 ? 7.723 -19.234 -7.59 1 91.25 116 VAL A N 1
ATOM 960 C CA . VAL A 1 116 ? 7.195 -19.453 -6.246 1 91.25 116 VAL A CA 1
ATOM 961 C C . VAL A 1 116 ? 8.344 -19.594 -5.254 1 91.25 116 VAL A C 1
ATOM 963 O O . VAL A 1 116 ? 8.328 -18.984 -4.184 1 91.25 116 VAL A O 1
ATOM 966 N N . PRO A 1 117 ? 9.414 -20.375 -5.637 1 91.06 117 PRO A N 1
ATOM 967 C CA . PRO A 1 117 ? 10.531 -20.469 -4.699 1 91.06 117 PRO A CA 1
ATOM 968 C C . PRO A 1 117 ? 11.203 -19.125 -4.438 1 91.06 117 PRO A C 1
ATOM 970 O O . PRO A 1 117 ? 11.656 -18.875 -3.32 1 91.06 117 PRO A O 1
ATOM 973 N N . ARG A 1 118 ? 11.266 -18.266 -5.402 1 90.88 118 ARG A N 1
ATOM 974 C CA . ARG A 1 118 ? 11.867 -16.938 -5.246 1 90.88 118 ARG A CA 1
ATOM 975 C C . ARG A 1 118 ? 11.062 -16.078 -4.273 1 90.88 118 ARG A C 1
ATOM 977 O O . ARG A 1 118 ? 11.625 -15.438 -3.389 1 90.88 118 ARG A O 1
ATOM 984 N N . VAL A 1 119 ? 9.781 -16.125 -4.473 1 91.19 119 VAL A N 1
ATOM 985 C CA . VAL A 1 119 ? 8.898 -15.344 -3.611 1 91.19 119 VAL A CA 1
ATOM 986 C C . VAL A 1 119 ? 8.914 -15.922 -2.197 1 91.19 119 VAL A C 1
ATOM 988 O O . VAL A 1 119 ? 8.875 -15.18 -1.217 1 91.19 119 VAL A O 1
ATOM 991 N N . ARG A 1 120 ? 8.984 -17.203 -2.117 1 90.75 120 ARG A N 1
ATOM 992 C CA . ARG A 1 120 ? 9.078 -17.859 -0.815 1 90.75 120 ARG A CA 1
ATOM 993 C C . ARG A 1 120 ? 10.305 -17.375 -0.045 1 90.75 120 ARG A C 1
ATOM 995 O O . ARG A 1 120 ? 10.219 -17.109 1.156 1 90.75 120 ARG A O 1
ATOM 1002 N N . GLU A 1 121 ? 11.406 -17.266 -0.701 1 92.06 121 GLU A N 1
ATOM 1003 C CA . GLU A 1 121 ? 12.625 -16.766 -0.078 1 92.06 121 GLU A CA 1
ATOM 1004 C C . GLU A 1 121 ? 12.469 -15.32 0.368 1 92.06 121 GLU A C 1
ATOM 1006 O O . GLU A 1 121 ? 12.93 -14.945 1.448 1 92.06 121 GLU A O 1
ATOM 1011 N N . LEU A 1 122 ? 11.852 -14.562 -0.465 1 91.69 122 LEU A N 1
ATOM 1012 C CA . LEU A 1 122 ? 11.602 -13.164 -0.134 1 91.69 122 LEU A CA 1
ATOM 1013 C C . LEU A 1 122 ? 10.734 -13.047 1.113 1 91.69 122 LEU A C 1
ATOM 1015 O O . LEU A 1 122 ? 11.016 -12.242 2.004 1 91.69 122 LEU A O 1
ATOM 1019 N N . VAL A 1 123 ? 9.703 -13.844 1.154 1 92.06 123 VAL A N 1
ATOM 1020 C CA . VAL A 1 123 ? 8.797 -13.836 2.297 1 92.06 123 VAL A CA 1
ATOM 1021 C C . VAL A 1 123 ? 9.547 -14.266 3.557 1 92.06 123 VAL A C 1
ATOM 1023 O O . VAL A 1 123 ? 9.445 -13.609 4.602 1 92.06 123 VAL A O 1
ATOM 1026 N N . ALA A 1 124 ? 10.328 -15.289 3.412 1 91.69 124 ALA A N 1
ATOM 1027 C CA . ALA A 1 124 ? 11.109 -15.758 4.551 1 91.69 124 ALA A CA 1
ATOM 1028 C C . ALA A 1 124 ? 12.039 -14.664 5.074 1 91.69 124 ALA A C 1
ATOM 1030 O O . ALA A 1 124 ? 12.141 -14.461 6.285 1 91.69 124 ALA A O 1
ATOM 1031 N N . ARG A 1 125 ? 12.648 -13.961 4.18 1 92.94 125 ARG A N 1
ATOM 1032 C CA . ARG A 1 125 ? 13.531 -12.859 4.547 1 92.94 125 ARG A CA 1
ATOM 1033 C C . ARG A 1 125 ? 12.75 -11.734 5.223 1 92.94 125 ARG A C 1
ATOM 1035 O O . ARG A 1 125 ? 13.211 -11.164 6.215 1 92.94 125 ARG A O 1
ATOM 1042 N N . SER A 1 126 ? 11.602 -11.422 4.723 1 94.12 126 SER A N 1
ATOM 1043 C CA . SER A 1 126 ? 10.805 -10.312 5.23 1 94.12 126 SER A CA 1
ATOM 1044 C C . SER A 1 126 ? 10.297 -10.594 6.641 1 94.12 126 SER A C 1
ATOM 1046 O O . SER A 1 126 ? 10 -9.672 7.395 1 94.12 126 SER A O 1
ATOM 1048 N N . LEU A 1 127 ? 10.266 -11.859 7.012 1 94.31 127 LEU A N 1
ATOM 1049 C CA . LEU A 1 127 ? 9.656 -12.234 8.281 1 94.31 127 LEU A CA 1
ATOM 1050 C C . LEU A 1 127 ? 10.727 -12.633 9.297 1 94.31 127 LEU A C 1
ATOM 1052 O O . LEU A 1 127 ? 10.398 -13.078 10.406 1 94.31 127 LEU A O 1
ATOM 1056 N N . ARG A 1 128 ? 11.992 -12.523 8.938 1 94.62 128 ARG A N 1
ATOM 1057 C CA . ARG A 1 128 ? 13.102 -12.914 9.805 1 94.62 128 ARG A CA 1
ATOM 1058 C C . ARG A 1 128 ? 12.992 -12.242 11.164 1 94.62 128 ARG A C 1
ATOM 1060 O O . ARG A 1 128 ? 12.797 -11.031 11.25 1 94.62 128 ARG A O 1
ATOM 1067 N N . GLY A 1 129 ? 13.078 -13.047 12.25 1 95.81 129 GLY A N 1
ATOM 1068 C CA . GLY A 1 129 ? 13.133 -12.516 13.602 1 95.81 129 GLY A CA 1
ATOM 1069 C C . GLY A 1 129 ? 11.773 -12.156 14.164 1 95.81 129 GLY A C 1
ATOM 1070 O O . GLY A 1 129 ? 11.672 -11.531 15.219 1 95.81 129 GLY A O 1
ATOM 1071 N N . ILE A 1 130 ? 10.703 -12.539 13.484 1 95.88 130 ILE A N 1
ATOM 1072 C CA . ILE A 1 130 ? 9.352 -12.266 13.953 1 95.88 130 ILE A CA 1
ATOM 1073 C C . ILE A 1 130 ? 8.688 -13.57 14.406 1 95.88 130 ILE A C 1
ATOM 1075 O O . ILE A 1 130 ? 8.688 -14.555 13.672 1 95.88 130 ILE A O 1
ATOM 1079 N N . SER A 1 131 ? 8.148 -13.578 15.57 1 96.38 131 SER A N 1
ATOM 1080 C CA . SER A 1 131 ? 7.555 -14.789 16.125 1 96.38 131 SER A CA 1
ATOM 1081 C C . SER A 1 131 ? 6.246 -15.133 15.414 1 96.38 131 SER A C 1
ATOM 1083 O O . SER A 1 131 ? 5.57 -14.242 14.891 1 96.38 131 SER A O 1
ATOM 1085 N N . LYS A 1 132 ? 5.91 -16.406 15.469 1 93.75 132 LYS A N 1
ATOM 1086 C CA . LYS A 1 132 ? 4.641 -16.859 14.898 1 93.75 132 LYS A CA 1
ATOM 1087 C C . LYS A 1 132 ? 3.463 -16.172 15.578 1 93.75 132 LYS A C 1
ATOM 1089 O O . LYS A 1 132 ? 2.48 -15.812 14.93 1 93.75 132 LYS A O 1
ATOM 1094 N N . GLN A 1 133 ? 3.576 -15.961 16.781 1 95.75 133 GLN A N 1
ATOM 1095 C CA . GLN A 1 133 ? 2.52 -15.305 17.547 1 95.75 133 GLN A CA 1
ATOM 1096 C C . GLN A 1 133 ? 2.338 -13.859 17.094 1 95.75 133 GLN A C 1
ATOM 1098 O O . GLN A 1 133 ? 1.211 -13.398 16.906 1 95.75 133 GLN A O 1
ATOM 1103 N N . ASP A 1 134 ? 3.438 -13.148 16.938 1 96.38 134 ASP A N 1
ATOM 1104 C CA . ASP A 1 134 ? 3.371 -11.766 16.484 1 96.38 134 ASP A CA 1
ATOM 1105 C C . ASP A 1 134 ? 2.756 -11.672 15.086 1 96.38 134 ASP A C 1
ATOM 1107 O O . ASP A 1 134 ? 1.983 -10.758 14.797 1 96.38 134 ASP A O 1
ATOM 1111 N N . LEU A 1 135 ? 3.068 -12.664 14.266 1 95.31 135 LEU A N 1
ATOM 1112 C CA . LEU A 1 135 ? 2.516 -12.695 12.922 1 95.31 135 LEU A CA 1
ATOM 1113 C C . LEU A 1 135 ? 1.008 -12.93 12.953 1 95.31 135 LEU A C 1
ATOM 1115 O O . LEU A 1 135 ? 0.261 -12.305 12.195 1 95.31 135 LEU A O 1
ATOM 1119 N N . GLU A 1 136 ? 0.603 -13.773 13.789 1 94.62 136 GLU A N 1
ATOM 1120 C CA . GLU A 1 136 ? -0.822 -14.062 13.914 1 94.62 136 GLU A CA 1
ATOM 1121 C C . GLU A 1 136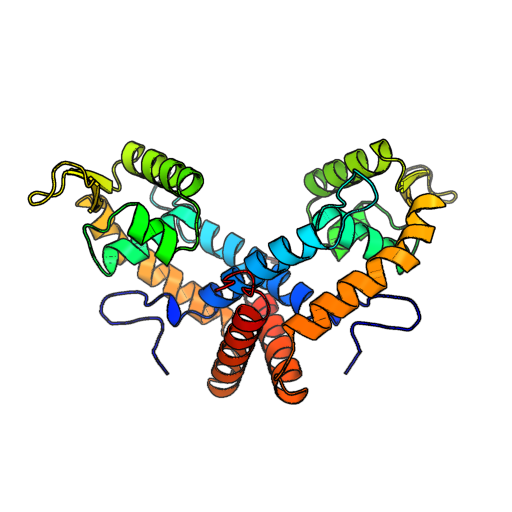 ? -1.589 -12.852 14.43 1 94.62 136 GLU A C 1
ATOM 1123 O O . GLU A 1 136 ? -2.666 -12.531 13.93 1 94.62 136 GLU A O 1
ATOM 1128 N N . VAL A 1 137 ? -1.05 -12.211 15.43 1 96.62 137 VAL A N 1
ATOM 1129 C CA . VAL A 1 137 ? -1.662 -11 15.977 1 96.62 137 VAL A CA 1
ATOM 1130 C C . VAL A 1 137 ? -1.746 -9.93 14.891 1 96.62 137 VAL A C 1
ATOM 1132 O O . VAL A 1 137 ? -2.779 -9.281 14.734 1 96.62 137 VAL A O 1
ATOM 1135 N N . THR A 1 138 ? -0.65 -9.773 14.133 1 97.12 138 THR A N 1
ATOM 1136 C CA . THR A 1 138 ? -0.598 -8.766 13.086 1 97.12 138 THR A CA 1
ATOM 1137 C C . THR A 1 138 ? -1.643 -9.055 12.008 1 97.12 138 THR A C 1
ATOM 1139 O O . THR A 1 138 ? -2.375 -8.148 11.594 1 97.12 138 THR A O 1
ATOM 1142 N N . ARG A 1 139 ? -1.752 -10.266 11.594 1 95.62 139 ARG A N 1
ATOM 1143 C CA . ARG A 1 139 ? -2.734 -10.641 10.586 1 95.62 139 ARG A CA 1
ATOM 1144 C C . ARG A 1 139 ? -4.152 -10.359 11.07 1 95.62 139 ARG A C 1
ATOM 1146 O O . ARG A 1 139 ? -4.957 -9.773 10.344 1 95.62 139 ARG A O 1
ATOM 1153 N N . ALA A 1 140 ? -4.441 -10.781 12.258 1 96.06 140 ALA A N 1
ATOM 1154 C CA . ALA A 1 140 ? -5.773 -10.57 12.82 1 96.06 140 ALA A CA 1
ATOM 1155 C C . ALA A 1 140 ? -6.094 -9.078 12.922 1 96.06 140 ALA A C 1
ATOM 1157 O O . ALA A 1 140 ? -7.219 -8.664 12.641 1 96.06 140 ALA A O 1
ATOM 1158 N N . THR A 1 141 ? -5.117 -8.336 13.336 1 97.06 141 THR A N 1
ATOM 1159 C CA . THR A 1 141 ? -5.289 -6.891 13.461 1 97.06 141 THR A CA 1
ATOM 1160 C C . THR A 1 141 ? -5.578 -6.262 12.102 1 97.06 141 THR A C 1
ATOM 1162 O O . THR A 1 141 ? -6.5 -5.453 11.969 1 97.06 141 THR A O 1
ATOM 1165 N N . LEU A 1 142 ? -4.785 -6.656 11.078 1 96.44 142 LEU A N 1
ATOM 1166 C CA . LEU A 1 142 ? -4.988 -6.133 9.734 1 96.44 142 LEU A CA 1
ATOM 1167 C C . LEU A 1 142 ? -6.359 -6.523 9.195 1 96.44 142 LEU A C 1
ATOM 1169 O O . LEU A 1 142 ? -7.035 -5.715 8.555 1 96.44 142 LEU A O 1
ATOM 1173 N N . GLN A 1 143 ? -6.809 -7.73 9.492 1 94.5 143 GLN A N 1
ATOM 1174 C CA . GLN A 1 143 ? -8.125 -8.195 9.07 1 94.5 143 GLN A CA 1
ATOM 1175 C C . GLN A 1 143 ? -9.234 -7.363 9.719 1 94.5 143 GLN A C 1
ATOM 1177 O O . GLN A 1 143 ? -10.195 -6.98 9.047 1 94.5 143 GLN A O 1
ATOM 1182 N N . LYS A 1 144 ? -9.094 -7.102 10.938 1 95.69 144 LYS A N 1
ATOM 1183 C CA . LYS A 1 144 ? -10.078 -6.289 11.648 1 95.69 144 LYS A CA 1
ATOM 1184 C C . LYS A 1 144 ? -10.078 -4.855 11.117 1 95.69 144 LYS A C 1
ATOM 1186 O O . LYS A 1 144 ? -11.141 -4.258 10.938 1 95.69 144 LYS A O 1
ATOM 1191 N N . MET A 1 145 ? -8.891 -4.289 10.906 1 95.56 145 MET A N 1
ATOM 1192 C CA . MET A 1 145 ? -8.805 -2.951 10.32 1 95.56 145 MET A CA 1
ATOM 1193 C C . MET A 1 145 ? -9.523 -2.895 8.977 1 95.56 145 MET A C 1
ATOM 1195 O O . MET A 1 145 ? -10.258 -1.946 8.703 1 95.56 145 MET A O 1
ATOM 1199 N N . PHE A 1 146 ? -9.305 -3.898 8.195 1 93.69 146 PHE A N 1
ATOM 1200 C CA . PHE A 1 146 ? -9.945 -3.951 6.887 1 93.69 146 PHE A CA 1
ATOM 1201 C C . PHE A 1 146 ? -11.461 -3.996 7.027 1 93.69 146 PHE A C 1
ATOM 1203 O O . PHE A 1 146 ? -12.18 -3.283 6.32 1 93.69 146 PHE A O 1
ATOM 1210 N N . ALA A 1 147 ? -11.922 -4.805 7.871 1 93.81 147 ALA A N 1
ATOM 1211 C CA . ALA A 1 147 ? -13.359 -4.914 8.117 1 93.81 147 ALA A CA 1
ATOM 1212 C C . ALA A 1 147 ? -13.945 -3.578 8.555 1 93.81 147 ALA A C 1
ATOM 1214 O O . ALA A 1 147 ? -15.055 -3.217 8.156 1 93.81 147 ALA A O 1
ATOM 1215 N N . ASN A 1 148 ? -13.227 -2.865 9.391 1 94.56 148 ASN A N 1
ATOM 1216 C CA . ASN A 1 148 ? -13.664 -1.565 9.891 1 94.56 148 ASN A CA 1
ATOM 1217 C C . ASN A 1 148 ? -13.719 -0.53 8.766 1 94.56 148 ASN A C 1
ATOM 1219 O O . ASN A 1 148 ? -14.523 0.406 8.82 1 94.56 148 ASN A O 1
ATOM 1223 N N . LEU A 1 149 ? -12.82 -0.657 7.809 1 91.88 149 LEU A N 1
ATOM 1224 C CA . LEU A 1 149 ? -12.703 0.333 6.742 1 91.88 149 LEU A CA 1
ATOM 1225 C C . LEU A 1 149 ? -13.625 -0.007 5.582 1 91.88 149 LEU A C 1
ATOM 1227 O O . LEU A 1 149 ? -14.039 0.88 4.828 1 91.88 149 LEU A O 1
ATOM 1231 N N . ASP A 1 150 ? -13.672 -1.225 5.195 1 77.44 150 ASP A N 1
ATOM 1232 C CA . ASP A 1 150 ? -14.477 -1.67 4.059 1 77.44 150 ASP A CA 1
ATOM 1233 C C . ASP A 1 150 ? -15.969 -1.438 4.316 1 77.44 150 ASP A C 1
ATOM 1235 O O . ASP A 1 150 ? -16.812 -1.849 3.52 1 77.44 150 ASP A O 1
ATOM 1239 N N . GLN A 1 151 ? -16.469 -0.583 5.254 1 60.34 151 GLN A N 1
ATOM 1240 C CA . GLN A 1 151 ? -17.891 -0.362 5.426 1 60.34 151 GLN A CA 1
ATOM 1241 C C . GLN A 1 151 ? -18.562 0.027 4.105 1 60.34 151 GLN A C 1
ATOM 1243 O O . GLN A 1 151 ? -19.766 0.28 4.059 1 60.34 151 GLN A O 1
ATOM 1248 N N . ASP A 1 152 ? -18.172 0.506 3.23 1 43.06 152 ASP A N 1
ATOM 1249 C CA . ASP A 1 152 ? -19.094 0.716 2.121 1 43.06 152 ASP A CA 1
ATOM 1250 C C . ASP A 1 152 ? -19.766 -0.591 1.717 1 43.06 152 ASP A C 1
ATOM 1252 O O . ASP A 1 152 ? -20.453 -0.653 0.688 1 43.06 152 ASP A O 1
ATOM 1256 N N . ALA A 1 153 ? -19.578 -1.79 2.139 1 35.94 153 ALA A N 1
ATOM 1257 C CA . ALA A 1 153 ? -20.609 -2.785 1.89 1 35.94 153 ALA A CA 1
ATOM 1258 C C . ALA A 1 153 ? -21.938 -2.346 2.484 1 35.94 153 ALA A C 1
ATOM 1260 O O . ALA A 1 153 ? -22.219 -2.586 3.664 1 35.94 153 ALA A O 1
ATOM 1261 N N . GLY A 1 154 ? -22.266 -1.269 2.559 1 26.42 154 GLY A N 1
ATOM 1262 C CA . GLY A 1 154 ? -23.672 -1.08 2.871 1 26.42 154 GLY A CA 1
ATOM 1263 C C . GLY A 1 154 ? -24.531 -2.252 2.451 1 26.42 154 GLY A C 1
ATOM 1264 O O . GLY A 1 154 ? -24.297 -2.873 1.415 1 26.42 154 GLY A O 1
ATOM 1265 N N . PRO A 1 155 ? -25.328 -2.717 3.518 1 28.39 155 PRO A N 1
ATOM 1266 C CA . PRO A 1 155 ? -26.422 -3.5 2.938 1 28.39 155 PRO A CA 1
ATOM 1267 C C . PRO A 1 155 ? -27.016 -2.85 1.689 1 28.39 155 PRO A C 1
ATOM 1269 O O . PRO A 1 155 ? -26.922 -1.63 1.521 1 28.39 155 PRO A O 1
ATOM 1272 N N . MET B 1 1 ? -2.906 -22.219 11.539 1 35.69 1 MET B N 1
ATOM 1273 C CA . MET B 1 1 ? -2.164 -21.078 11.016 1 35.69 1 MET B CA 1
ATOM 1274 C C . MET B 1 1 ? -1.89 -21.25 9.523 1 35.69 1 MET B C 1
ATOM 1276 O O . MET B 1 1 ? -1.164 -22.156 9.125 1 35.69 1 MET B O 1
ATOM 1280 N N . HIS B 1 2 ? -2.898 -21.062 8.727 1 50.88 2 HIS B N 1
ATOM 1281 C CA . HIS B 1 2 ? -2.764 -21.594 7.375 1 50.88 2 HIS B CA 1
ATOM 1282 C C . HIS B 1 2 ? -1.596 -20.953 6.637 1 50.88 2 HIS B C 1
ATOM 1284 O O . HIS B 1 2 ? -1.463 -19.734 6.629 1 50.88 2 HIS B O 1
ATOM 1290 N N . ASP B 1 3 ? -0.565 -21.703 6.547 1 61.84 3 ASP B N 1
ATOM 1291 C CA . ASP B 1 3 ? 0.694 -21.438 5.859 1 61.84 3 ASP B CA 1
ATOM 1292 C C . ASP B 1 3 ? 0.447 -20.859 4.465 1 61.84 3 ASP B C 1
ATOM 1294 O O . ASP B 1 3 ? -0.44 -21.328 3.746 1 61.84 3 ASP B O 1
ATOM 1298 N N . GLN B 1 4 ? 0.966 -19.75 4.281 1 71.25 4 GLN B N 1
ATOM 1299 C CA . GLN B 1 4 ? 0.827 -19.094 2.982 1 71.25 4 GLN B CA 1
ATOM 1300 C C . GLN B 1 4 ? 1.336 -20 1.857 1 71.25 4 GLN B C 1
ATOM 1302 O O . GLN B 1 4 ? 0.915 -19.859 0.707 1 71.25 4 GLN B O 1
ATOM 1307 N N . PHE B 1 5 ? 2.234 -20.859 2.24 1 70.19 5 PHE B N 1
ATOM 1308 C CA . PHE B 1 5 ? 2.811 -21.719 1.204 1 70.19 5 PHE B CA 1
ATOM 1309 C C . PHE B 1 5 ? 2.389 -23.172 1.396 1 70.19 5 PHE B C 1
ATOM 1311 O O . PHE B 1 5 ? 2.359 -23.672 2.521 1 70.19 5 PHE B O 1
ATOM 1318 N N . THR B 1 6 ? 1.741 -23.656 0.423 1 67.62 6 THR B N 1
ATOM 1319 C CA . THR B 1 6 ? 1.396 -25.062 0.396 1 67.62 6 THR B CA 1
ATOM 1320 C C . THR B 1 6 ? 2.195 -25.797 -0.68 1 67.62 6 THR B C 1
ATOM 1322 O O . THR B 1 6 ? 2.969 -25.172 -1.413 1 67.62 6 THR B O 1
ATOM 1325 N N . SER B 1 7 ? 2.152 -27.094 -0.542 1 58 7 SER B N 1
ATOM 1326 C CA . SER B 1 7 ? 2.793 -27.906 -1.573 1 58 7 SER B CA 1
ATOM 1327 C C . SER B 1 7 ? 2.398 -27.438 -2.969 1 58 7 SER B C 1
ATOM 1329 O O . SER B 1 7 ? 3.156 -27.609 -3.926 1 58 7 SER B O 1
ATOM 1331 N N . ASP B 1 8 ? 1.314 -26.812 -3.025 1 60.16 8 ASP B N 1
ATOM 1332 C CA . ASP B 1 8 ? 0.722 -26.516 -4.328 1 60.16 8 ASP B CA 1
ATOM 1333 C C . ASP B 1 8 ? 0.842 -25.031 -4.672 1 60.16 8 ASP B C 1
ATOM 1335 O O . ASP B 1 8 ? 0.362 -24.594 -5.719 1 60.16 8 ASP B O 1
ATOM 1339 N N . GLY B 1 9 ? 1.488 -24.391 -3.684 1 66.94 9 GLY B N 1
ATOM 1340 C CA . GLY B 1 9 ? 1.639 -23 -4.102 1 66.94 9 GLY B CA 1
ATOM 1341 C C . GLY B 1 9 ? 1.314 -22.016 -3.002 1 66.94 9 GLY B C 1
ATOM 1342 O O . GLY B 1 9 ? 1.549 -22.281 -1.823 1 66.94 9 GLY B O 1
ATOM 1343 N N . ILE B 1 10 ? 1.036 -20.891 -3.365 1 72.5 10 ILE B N 1
ATOM 1344 C CA . ILE B 1 10 ? 0.857 -19.781 -2.439 1 72.5 10 ILE B CA 1
ATOM 1345 C C . ILE B 1 10 ? -0.629 -19.594 -2.148 1 72.5 10 ILE B C 1
ATOM 1347 O O . ILE B 1 10 ? -1.457 -19.625 -3.061 1 72.5 10 ILE B O 1
ATOM 1351 N N . VAL B 1 11 ? -1.002 -19.672 -0.894 1 74 11 VAL B N 1
ATOM 1352 C CA . VAL B 1 11 ? -2.334 -19.281 -0.445 1 74 11 VAL B CA 1
ATOM 1353 C C . VAL B 1 11 ? -2.328 -17.797 -0.042 1 74 11 VAL B C 1
ATOM 1355 O O . VAL B 1 11 ? -1.929 -17.453 1.072 1 74 11 VAL B O 1
ATOM 1358 N N . LEU B 1 12 ? -2.842 -16.953 -0.828 1 75.94 12 LEU B N 1
ATOM 1359 C CA . LEU B 1 12 ? -2.721 -15.508 -0.707 1 75.94 12 LEU B CA 1
ATOM 1360 C C . LEU B 1 12 ? -3.359 -15.016 0.588 1 75.94 12 LEU B C 1
ATOM 1362 O O . LEU B 1 12 ? -2.799 -14.164 1.274 1 75.94 12 LEU B O 1
ATOM 1366 N N . ASP B 1 13 ? -4.523 -15.57 0.975 1 75.69 13 ASP B N 1
ATOM 1367 C CA . ASP B 1 13 ? -5.266 -15.086 2.133 1 75.69 13 ASP B CA 1
ATOM 1368 C C . ASP B 1 13 ? -4.531 -15.398 3.432 1 75.69 13 ASP B C 1
ATOM 1370 O O . ASP B 1 13 ? -4.863 -14.859 4.488 1 75.69 13 ASP B O 1
ATOM 1374 N N . ASN B 1 14 ? -3.504 -16.203 3.268 1 77.5 14 ASN B N 1
ATOM 1375 C CA . ASN B 1 14 ? -2.662 -16.484 4.422 1 77.5 14 ASN B CA 1
ATOM 1376 C C . ASN B 1 14 ? -1.401 -15.625 4.426 1 77.5 14 ASN B C 1
ATOM 1378 O O . ASN B 1 14 ? -0.639 -15.633 5.391 1 77.5 14 ASN B O 1
ATOM 1382 N N . ALA B 1 15 ? -1.245 -14.914 3.395 1 85.5 15 ALA B N 1
ATOM 1383 C CA . ALA B 1 15 ? -0.047 -14.094 3.252 1 85.5 15 ALA B CA 1
ATOM 1384 C C . ALA B 1 15 ? -0.228 -12.742 3.928 1 85.5 15 ALA B C 1
ATOM 1386 O O . ALA B 1 15 ? -1.22 -12.047 3.686 1 85.5 15 ALA B O 1
ATOM 1387 N N . LEU B 1 16 ? 0.698 -12.391 4.809 1 89.69 16 LEU B N 1
ATOM 1388 C CA . LEU B 1 16 ? 0.649 -11.102 5.488 1 89.69 16 LEU B CA 1
ATOM 1389 C C . LEU B 1 16 ? 0.707 -9.953 4.484 1 89.69 16 LEU B C 1
ATOM 1391 O O . LEU B 1 16 ? 0.019 -8.945 4.648 1 89.69 16 LEU B O 1
ATOM 1395 N N . ALA B 1 17 ? 1.5 -10.203 3.473 1 88.88 17 ALA B N 1
ATOM 1396 C CA . ALA B 1 17 ? 1.649 -9.18 2.439 1 88.88 17 ALA B CA 1
ATOM 1397 C C . ALA B 1 17 ? 0.313 -8.875 1.768 1 88.88 17 ALA B C 1
ATOM 1399 O O . ALA B 1 17 ? 0.051 -7.734 1.377 1 88.88 17 ALA B O 1
ATOM 1400 N N . TYR B 1 18 ? -0.512 -9.891 1.668 1 88 18 TYR B N 1
ATOM 1401 C CA . TYR B 1 18 ? -1.845 -9.734 1.098 1 88 18 TYR B CA 1
ATOM 1402 C C . TYR B 1 18 ? -2.693 -8.797 1.951 1 88 18 TYR B C 1
ATOM 1404 O O . TYR B 1 18 ? -3.307 -7.859 1.435 1 88 18 TYR B O 1
ATOM 1412 N N . TRP B 1 19 ? -2.705 -8.945 3.17 1 90.69 19 TRP B N 1
ATOM 1413 C CA . TRP B 1 19 ? -3.518 -8.141 4.074 1 90.69 19 TRP B CA 1
ATOM 1414 C C . TRP B 1 19 ? -2.945 -6.73 4.215 1 90.69 19 TRP B C 1
ATOM 1416 O O . TRP B 1 19 ? -3.691 -5.766 4.379 1 90.69 19 TRP B O 1
ATOM 1426 N N . ILE B 1 20 ? -1.644 -6.594 4.164 1 94.44 20 ILE B N 1
ATOM 1427 C CA . ILE B 1 20 ? -1.021 -5.277 4.156 1 94.44 20 ILE B CA 1
ATOM 1428 C C . ILE B 1 20 ? -1.511 -4.484 2.945 1 94.44 20 ILE B C 1
ATOM 1430 O O . ILE B 1 20 ? -1.913 -3.326 3.074 1 94.44 20 ILE B O 1
ATOM 1434 N N . HIS B 1 21 ? -1.522 -5.105 1.825 1 91 21 HIS B N 1
ATOM 1435 C CA . HIS B 1 21 ? -1.982 -4.465 0.599 1 91 21 HIS B CA 1
ATOM 1436 C C . HIS B 1 21 ? -3.451 -4.07 0.7 1 91 21 HIS B C 1
ATOM 1438 O O . HIS B 1 21 ? -3.83 -2.965 0.31 1 91 21 HIS B O 1
ATOM 1444 N N . ARG B 1 22 ? -4.277 -4.996 1.232 1 89.81 22 ARG B N 1
ATOM 1445 C CA . ARG B 1 22 ? -5.707 -4.738 1.347 1 89.81 22 ARG B CA 1
ATOM 1446 C C . ARG B 1 22 ? -5.98 -3.545 2.256 1 89.81 22 ARG B C 1
ATOM 1448 O O . ARG B 1 22 ? -6.789 -2.678 1.924 1 89.81 22 ARG B O 1
ATOM 1455 N N . VAL B 1 23 ? -5.348 -3.527 3.395 1 93.94 23 VAL B N 1
ATOM 1456 C CA . VAL B 1 23 ? -5.551 -2.434 4.336 1 93.94 23 VAL B CA 1
ATOM 1457 C C . VAL B 1 23 ? -4.996 -1.137 3.754 1 93.94 23 VAL B C 1
ATOM 1459 O O . VAL B 1 23 ? -5.598 -0.072 3.904 1 93.94 23 VAL B O 1
ATOM 1462 N N . TYR B 1 24 ? -3.881 -1.24 3.078 1 92.25 24 TYR B N 1
ATOM 1463 C CA . TYR B 1 24 ? -3.316 -0.078 2.4 1 92.25 24 TYR B CA 1
ATOM 1464 C C . TYR B 1 24 ? -4.328 0.54 1.443 1 92.25 24 TYR B C 1
ATOM 1466 O O . TYR B 1 24 ? -4.598 1.742 1.503 1 92.25 24 TYR B O 1
ATOM 1474 N N . GLN B 1 25 ? -4.918 -0.235 0.583 1 90 25 GLN B N 1
ATOM 1475 C CA . GLN B 1 25 ? -5.887 0.257 -0.389 1 90 25 GLN B CA 1
ATOM 1476 C C . GLN B 1 25 ? -7.121 0.827 0.305 1 90 25 GLN B C 1
ATOM 1478 O O . GLN B 1 25 ? -7.629 1.879 -0.087 1 90 25 GLN B O 1
ATOM 1483 N N . ALA B 1 26 ? -7.637 0.098 1.259 1 91.12 26 ALA B N 1
ATOM 1484 C CA . ALA B 1 26 ? -8.82 0.547 1.986 1 91.12 26 ALA B CA 1
ATOM 1485 C C . ALA B 1 26 ? -8.57 1.884 2.678 1 91.12 26 ALA B C 1
ATOM 1487 O O . ALA B 1 26 ? -9.422 2.775 2.65 1 91.12 26 ALA B O 1
ATOM 1488 N N . THR B 1 27 ? -7.406 1.985 3.344 1 91.69 27 THR B N 1
ATOM 1489 C CA . THR B 1 27 ? -7.043 3.229 4.016 1 91.69 27 THR B CA 1
ATOM 1490 C C . THR B 1 27 ? -6.898 4.363 3.006 1 91.69 27 THR B C 1
ATOM 1492 O O . THR B 1 27 ? -7.359 5.48 3.25 1 91.69 27 THR B O 1
ATOM 1495 N N . ARG B 1 28 ? -6.242 4.074 1.925 1 88.75 28 ARG B N 1
ATOM 1496 C CA . ARG B 1 28 ? -6.078 5.082 0.878 1 88.75 28 ARG B CA 1
ATOM 1497 C C . ARG B 1 28 ? -7.43 5.57 0.372 1 88.75 28 ARG B C 1
ATOM 1499 O O . ARG B 1 28 ? -7.656 6.777 0.258 1 88.75 28 ARG B O 1
ATOM 1506 N N . ASN B 1 29 ? -8.352 4.68 0.059 1 88.12 29 ASN B N 1
ATOM 1507 C CA . ASN B 1 29 ? -9.688 5.027 -0.417 1 88.12 29 ASN B CA 1
ATOM 1508 C C . ASN B 1 29 ? -10.461 5.848 0.618 1 88.12 29 ASN B C 1
ATOM 1510 O O . ASN B 1 29 ? -11.102 6.84 0.276 1 88.12 29 ASN B O 1
ATOM 1514 N N . ALA B 1 30 ? -10.391 5.402 1.836 1 89.69 30 ALA B N 1
ATOM 1515 C CA . ALA B 1 30 ? -11.094 6.105 2.906 1 89.69 30 ALA B CA 1
ATOM 1516 C C . ALA B 1 30 ? -10.523 7.504 3.109 1 89.69 30 ALA B C 1
ATOM 1518 O O . ALA B 1 30 ? -11.266 8.453 3.357 1 89.69 30 ALA B O 1
ATOM 1519 N N . THR B 1 31 ? -9.211 7.602 3.025 1 90.25 31 THR B N 1
ATOM 1520 C CA . THR B 1 31 ? -8.562 8.898 3.191 1 90.25 31 THR B CA 1
ATOM 1521 C C . THR B 1 31 ? -8.969 9.852 2.074 1 90.25 31 THR B C 1
ATOM 1523 O O . THR B 1 31 ? -9.234 11.031 2.324 1 90.25 31 THR B O 1
ATOM 1526 N N . PHE B 1 32 ? -9.062 9.367 0.88 1 87.75 32 PHE B N 1
ATOM 1527 C CA . PHE B 1 32 ? -9.508 10.172 -0.25 1 87.75 32 PHE B CA 1
ATOM 1528 C C . PHE B 1 32 ? -10.891 10.758 0.018 1 87.75 32 PHE B C 1
ATOM 1530 O O . PHE B 1 32 ? -11.156 11.914 -0.321 1 87.75 32 PHE B O 1
ATOM 1537 N N . ALA B 1 33 ? -11.672 9.984 0.656 1 87 33 ALA B N 1
ATOM 1538 C CA . ALA B 1 33 ? -13.055 10.391 0.883 1 87 33 ALA B CA 1
ATOM 1539 C C . ALA B 1 33 ? -13.141 11.484 1.938 1 87 33 ALA B C 1
ATOM 1541 O O . ALA B 1 33 ? -14.047 12.32 1.899 1 87 33 ALA B O 1
ATOM 1542 N N . VAL B 1 34 ? -12.156 11.508 2.83 1 91.19 34 VAL B N 1
ATOM 1543 C CA . VAL B 1 34 ? -12.297 12.445 3.939 1 91.19 34 VAL B CA 1
ATOM 1544 C C . VAL B 1 34 ? -11.453 13.695 3.672 1 91.19 34 VAL B C 1
ATOM 1546 O O . VAL B 1 34 ? -11.641 14.727 4.316 1 91.19 34 VAL B O 1
ATOM 1549 N N . LEU B 1 35 ? -10.5 13.617 2.75 1 92.19 35 LEU B N 1
ATOM 1550 C CA . LEU B 1 35 ? -9.609 14.734 2.471 1 92.19 35 LEU B CA 1
ATOM 1551 C C . LEU B 1 35 ? -10.172 15.625 1.374 1 92.19 35 LEU B C 1
ATOM 1553 O O . LEU B 1 35 ? -9.523 15.867 0.356 1 92.19 35 LEU B O 1
ATOM 1557 N N . ARG B 1 36 ? -11.375 16.031 1.502 1 86.06 36 ARG B N 1
ATOM 1558 C CA . ARG B 1 36 ? -12.039 16.922 0.564 1 86.06 36 ARG B CA 1
ATOM 1559 C C . ARG B 1 36 ? -12.195 18.328 1.156 1 86.06 36 ARG B C 1
ATOM 1561 O O . ARG B 1 36 ? -12.523 18.469 2.336 1 86.06 36 ARG B O 1
ATOM 1568 N N . ILE B 1 37 ? -11.688 19.219 0.406 1 78 37 ILE B N 1
ATOM 1569 C CA . ILE B 1 37 ? -11.852 20.625 0.779 1 78 37 ILE B CA 1
ATOM 1570 C C . ILE B 1 37 ? -12.555 21.375 -0.347 1 78 37 ILE B C 1
ATOM 1572 O O . ILE B 1 37 ? -12.016 21.516 -1.445 1 78 37 ILE B O 1
ATOM 1576 N N . ASP B 1 38 ? -13.797 21.828 0.142 1 75.5 38 ASP B N 1
ATOM 1577 C CA . ASP B 1 38 ? -14.617 22.516 -0.857 1 75.5 38 ASP B CA 1
ATOM 1578 C C . ASP B 1 38 ? -14.797 21.641 -2.102 1 75.5 38 ASP B C 1
ATOM 1580 O O . ASP B 1 38 ? -15.344 20.547 -2.023 1 75.5 38 ASP B O 1
ATOM 1584 N N . ASP B 1 39 ? -14.242 22.016 -3.316 1 71.19 39 ASP B N 1
ATOM 1585 C CA . ASP B 1 39 ? -14.414 21.266 -4.559 1 71.19 39 ASP B CA 1
ATOM 1586 C C . ASP B 1 39 ? -13.094 20.625 -4.988 1 71.19 39 ASP B C 1
ATOM 1588 O O . ASP B 1 39 ? -12.992 20.094 -6.102 1 71.19 39 ASP B O 1
ATOM 1592 N N . GLU B 1 40 ? -12.203 20.766 -3.947 1 79.75 40 GLU B N 1
ATOM 1593 C CA . GLU B 1 40 ? -10.922 20.172 -4.316 1 79.75 40 GLU B CA 1
ATOM 1594 C C . GLU B 1 40 ? -10.555 19.031 -3.371 1 79.75 40 GLU B C 1
ATOM 1596 O O . GLU B 1 40 ? -11 19 -2.223 1 79.75 40 GLU B O 1
ATOM 1601 N N . GLU B 1 41 ? -9.852 18.094 -3.941 1 87.12 41 GLU B N 1
ATOM 1602 C CA . GLU B 1 41 ? -9.43 16.922 -3.186 1 87.12 41 GLU B CA 1
ATOM 1603 C C . GLU B 1 41 ? -7.926 16.953 -2.928 1 87.12 41 GLU B C 1
ATOM 1605 O O . GLU B 1 41 ? -7.141 17.25 -3.83 1 87.12 41 GLU B O 1
ATOM 1610 N N . ILE B 1 42 ? -7.559 16.922 -1.619 1 91.69 42 ILE B N 1
ATOM 1611 C CA . ILE B 1 42 ? -6.168 16.656 -1.261 1 91.69 42 ILE B CA 1
ATOM 1612 C C . ILE B 1 42 ? -5.879 15.156 -1.391 1 91.69 42 ILE B C 1
ATOM 1614 O O . ILE B 1 42 ? -6.586 14.328 -0.807 1 91.69 42 ILE B O 1
ATOM 1618 N N . THR B 1 43 ? -4.902 14.812 -2.17 1 90.06 43 THR B N 1
ATOM 1619 C CA . THR B 1 43 ? -4.559 13.398 -2.342 1 90.06 43 THR B CA 1
ATOM 1620 C C . THR B 1 43 ? -3.822 12.875 -1.115 1 90.06 43 THR B C 1
ATOM 1622 O O . THR B 1 43 ? -3.26 13.648 -0.338 1 90.06 43 THR B O 1
ATOM 1625 N N . PRO B 1 44 ? -3.781 11.57 -0.997 1 89.38 44 PRO B N 1
ATOM 1626 C CA . PRO B 1 44 ? -3.025 10.992 0.113 1 89.38 44 PRO B CA 1
ATOM 1627 C C . PRO B 1 44 ? -1.547 11.367 0.085 1 89.38 44 PRO B C 1
ATOM 1629 O O . PRO B 1 44 ? -0.936 11.562 1.139 1 89.38 44 PRO B O 1
ATOM 1632 N N . GLU B 1 45 ? -1.015 11.516 -1.093 1 90.81 45 GLU B N 1
ATOM 1633 C CA . GLU B 1 45 ? 0.387 11.906 -1.215 1 90.81 45 GLU B CA 1
ATOM 1634 C C . GLU B 1 45 ? 0.603 13.344 -0.756 1 90.81 45 GLU B C 1
ATOM 1636 O O . GLU B 1 45 ? 1.618 13.656 -0.131 1 90.81 45 GLU B O 1
ATOM 1641 N N . GLN B 1 46 ? -0.304 14.141 -1.104 1 93.56 46 GLN B N 1
ATOM 1642 C CA . GLN B 1 46 ? -0.225 15.531 -0.664 1 93.56 46 GLN B CA 1
ATOM 1643 C C . GLN B 1 46 ? -0.466 15.641 0.839 1 93.56 46 GLN B C 1
ATOM 1645 O O . GLN B 1 46 ? 0.146 16.484 1.509 1 93.56 46 GLN B O 1
ATOM 1650 N N . TRP B 1 47 ? -1.331 14.797 1.315 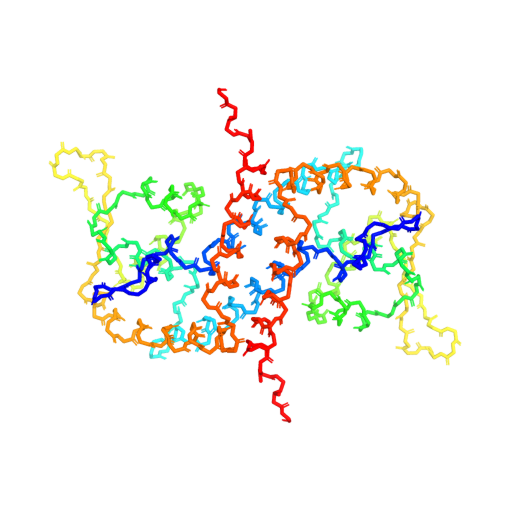1 92.94 47 TRP B N 1
ATOM 1651 C CA . TRP B 1 47 ? -1.647 14.773 2.74 1 92.94 47 TRP B CA 1
ATOM 1652 C C . TRP B 1 47 ? -0.395 14.508 3.57 1 92.94 47 TRP B C 1
ATOM 1654 O O . TRP B 1 47 ? -0.115 15.234 4.527 1 92.94 47 TRP B O 1
ATOM 1664 N N . ILE B 1 48 ? 0.379 13.57 3.182 1 92.5 48 ILE B N 1
ATOM 1665 C CA . ILE B 1 48 ? 1.564 13.203 3.949 1 92.5 48 ILE B CA 1
ATOM 1666 C C . ILE B 1 48 ? 2.561 14.367 3.945 1 92.5 48 ILE B C 1
ATOM 1668 O O . ILE B 1 48 ? 3.244 14.609 4.941 1 92.5 48 ILE B O 1
ATOM 1672 N N . VAL B 1 49 ? 2.619 15.062 2.896 1 94.81 49 VAL B N 1
ATOM 1673 C CA . VAL B 1 49 ? 3.488 16.234 2.807 1 94.81 49 VAL B CA 1
ATOM 1674 C C . VAL B 1 49 ? 2.984 17.328 3.752 1 94.81 49 VAL B C 1
ATOM 1676 O O . VAL B 1 49 ? 3.77 17.922 4.488 1 94.81 49 VAL B O 1
ATOM 1679 N N . LEU B 1 50 ? 1.712 17.578 3.697 1 94.81 50 LEU B N 1
ATOM 1680 C CA . LEU B 1 50 ? 1.12 18.562 4.598 1 94.81 50 LEU B CA 1
ATOM 1681 C C . LEU B 1 50 ? 1.431 18.219 6.051 1 94.81 50 LEU B C 1
ATOM 1683 O O . LEU B 1 50 ? 1.824 19.094 6.828 1 94.81 50 LEU B O 1
ATOM 1687 N N . VAL B 1 51 ? 1.309 17.016 6.395 1 93.75 51 VAL B N 1
ATOM 1688 C CA . VAL B 1 51 ? 1.542 16.562 7.762 1 93.75 51 VAL B CA 1
ATOM 1689 C C . VAL B 1 51 ? 2.994 16.844 8.156 1 93.75 51 VAL B C 1
ATOM 1691 O O . VAL B 1 51 ? 3.266 17.359 9.242 1 93.75 51 VAL B O 1
ATOM 1694 N N . ARG B 1 52 ? 3.875 16.484 7.262 1 93.5 52 ARG B N 1
ATOM 1695 C CA . ARG B 1 52 ? 5.289 16.719 7.543 1 93.5 52 ARG B CA 1
ATOM 1696 C C . ARG B 1 52 ? 5.57 18.219 7.707 1 93.5 52 ARG B C 1
ATOM 1698 O O . ARG B 1 52 ? 6.336 18.609 8.586 1 93.5 52 ARG B O 1
ATOM 1705 N N . LEU B 1 53 ? 4.934 19.016 6.941 1 95.12 53 LEU B N 1
ATOM 1706 C CA . LEU B 1 53 ? 5.168 20.453 6.988 1 95.12 53 LEU B CA 1
ATOM 1707 C C . LEU B 1 53 ? 4.484 21.078 8.203 1 95.12 53 LEU B C 1
ATOM 1709 O O . LEU B 1 53 ? 4.977 22.062 8.758 1 95.12 53 LEU B O 1
ATOM 1713 N N . TRP B 1 54 ? 3.354 20.531 8.562 1 93.44 54 TRP B N 1
ATOM 1714 C CA . TRP B 1 54 ? 2.715 20.984 9.797 1 93.44 54 TRP B CA 1
ATOM 1715 C C . TRP B 1 54 ? 3.586 20.672 11.008 1 93.44 54 TRP B C 1
ATOM 1717 O O . TRP B 1 54 ? 3.598 21.422 11.984 1 93.44 54 TRP B O 1
ATOM 1727 N N . GLU B 1 55 ? 4.289 19.562 10.961 1 90.44 55 GLU B N 1
ATOM 1728 C CA . GLU B 1 55 ? 5.234 19.188 12.008 1 90.44 55 GLU B CA 1
ATOM 1729 C C . GLU B 1 55 ? 6.414 20.156 12.055 1 90.44 55 GLU B C 1
ATOM 1731 O O . GLU B 1 55 ? 6.844 20.562 13.133 1 90.44 55 GLU B O 1
ATOM 1736 N N . SER B 1 56 ? 6.961 20.422 10.875 1 92 56 SER B N 1
ATOM 1737 C CA . SER B 1 56 ? 8.086 21.344 10.734 1 92 56 SER B CA 1
ATOM 1738 C C . SER B 1 56 ? 8.039 22.062 9.391 1 92 56 SER B C 1
ATOM 1740 O O . SER B 1 56 ? 8.375 21.484 8.359 1 92 56 SER B O 1
ATOM 1742 N N . ASP B 1 57 ? 7.695 23.359 9.484 1 94.5 57 ASP B N 1
ATOM 1743 C CA . ASP B 1 57 ? 7.602 24.156 8.273 1 94.5 57 ASP B CA 1
ATOM 1744 C C . ASP B 1 57 ? 8.992 24.484 7.723 1 94.5 57 ASP B C 1
ATOM 1746 O O . ASP B 1 57 ? 9.969 24.531 8.469 1 94.5 57 ASP B O 1
ATOM 1750 N N . GLY B 1 58 ? 9.055 24.531 6.402 1 95.62 58 GLY B N 1
ATOM 1751 C CA . GLY B 1 58 ? 10.305 24.953 5.801 1 95.62 58 GLY B CA 1
ATOM 1752 C C . GLY B 1 58 ? 11.25 23.797 5.516 1 95.62 58 GLY B C 1
ATOM 1753 O O . GLY B 1 58 ? 12.469 23.984 5.434 1 95.62 58 GLY B O 1
ATOM 1754 N N . ARG B 1 59 ? 10.773 22.641 5.414 1 95.88 59 ARG B N 1
ATOM 1755 C CA . ARG B 1 59 ? 11.602 21.484 5.035 1 95.88 59 ARG B CA 1
ATOM 1756 C C . ARG B 1 59 ? 12.062 21.609 3.586 1 95.88 59 ARG B C 1
ATOM 1758 O O . ARG B 1 59 ? 11.375 22.203 2.756 1 95.88 59 ARG B O 1
ATOM 1765 N N . THR B 1 60 ? 13.219 21.016 3.354 1 95.62 60 THR B N 1
ATOM 1766 C CA . THR B 1 60 ? 13.703 20.953 1.978 1 95.62 60 THR B CA 1
ATOM 1767 C C . THR B 1 60 ? 13.008 19.844 1.205 1 95.62 60 THR B C 1
ATOM 1769 O O . THR B 1 60 ? 12.406 18.953 1.804 1 95.62 60 THR B O 1
ATOM 1772 N N . GLN B 1 61 ? 13.062 19.922 -0.101 1 94.12 61 GLN B N 1
ATOM 1773 C CA . GLN B 1 61 ? 12.523 18.844 -0.93 1 94.12 61 GLN B CA 1
ATOM 1774 C C . GLN B 1 61 ? 13.18 17.516 -0.586 1 94.12 61 GLN B C 1
ATOM 1776 O O . GLN B 1 61 ? 12.508 16.484 -0.55 1 94.12 61 GLN B O 1
ATOM 1781 N N . THR B 1 62 ? 14.461 17.594 -0.297 1 93.62 62 THR B N 1
ATOM 1782 C CA . THR B 1 62 ? 15.203 16.391 0.056 1 93.62 62 THR B CA 1
ATOM 1783 C C . THR B 1 62 ? 14.695 15.812 1.378 1 93.62 62 THR B C 1
ATOM 1785 O O . THR B 1 62 ? 14.461 14.609 1.487 1 93.62 62 THR B O 1
ATOM 1788 N N . GLU B 1 63 ? 14.5 16.641 2.33 1 94.31 63 GLU B N 1
ATOM 1789 C CA . GLU B 1 63 ? 13.977 16.203 3.621 1 94.31 63 GLU B CA 1
ATOM 1790 C C . GLU B 1 63 ? 12.578 15.609 3.48 1 94.31 63 GLU B C 1
ATOM 1792 O O . GLU B 1 63 ? 12.258 14.602 4.105 1 94.31 63 GLU B O 1
ATOM 1797 N N . LEU B 1 64 ? 11.789 16.234 2.684 1 95.25 64 LEU B N 1
ATOM 1798 C CA . LEU B 1 64 ? 10.43 15.75 2.459 1 95.25 64 LEU B CA 1
ATOM 1799 C C . LEU B 1 64 ? 10.438 14.406 1.743 1 95.25 64 LEU B C 1
ATOM 1801 O O . LEU B 1 64 ? 9.703 13.492 2.117 1 95.25 64 LEU B O 1
ATOM 1805 N N . GLY B 1 65 ? 11.242 14.266 0.741 1 93.06 65 GLY B N 1
ATOM 1806 C CA . GLY B 1 65 ? 11.375 12.992 0.052 1 93.06 65 GLY B CA 1
ATOM 1807 C C . GLY B 1 65 ? 11.797 11.859 0.968 1 93.06 65 GLY B C 1
ATOM 1808 O O . GLY B 1 65 ? 11.195 10.789 0.96 1 93.06 65 GLY B O 1
ATOM 1809 N N . THR B 1 66 ? 12.797 12.172 1.84 1 88.69 66 THR B N 1
ATOM 1810 C CA . THR B 1 66 ? 13.336 11.18 2.768 1 88.69 66 THR B CA 1
ATOM 1811 C C . THR B 1 66 ? 12.297 10.805 3.816 1 88.69 66 THR B C 1
ATOM 1813 O O . THR B 1 66 ? 12.078 9.617 4.082 1 88.69 66 THR B O 1
ATOM 1816 N N . SER B 1 67 ? 11.609 11.789 4.285 1 87.5 67 SER B N 1
ATOM 1817 C CA . SER B 1 67 ? 10.68 11.555 5.383 1 87.5 67 SER B CA 1
ATOM 1818 C C . SER B 1 67 ? 9.383 10.93 4.879 1 87.5 67 SER B C 1
ATOM 1820 O O . SER B 1 67 ? 8.586 10.422 5.672 1 87.5 67 SER B O 1
ATOM 1822 N N . THR B 1 68 ? 9.133 10.977 3.586 1 87.81 68 THR B N 1
ATOM 1823 C CA . THR B 1 68 ? 7.918 10.406 3.02 1 87.81 68 THR B CA 1
ATOM 1824 C C . THR B 1 68 ? 8.25 9.219 2.115 1 87.81 68 THR B C 1
ATOM 1826 O O . THR B 1 68 ? 7.363 8.633 1.493 1 87.81 68 THR B O 1
ATOM 1829 N N . TYR B 1 69 ? 9.555 8.969 1.991 1 82 69 TYR B N 1
ATOM 1830 C CA . TYR B 1 69 ? 10.062 7.828 1.235 1 82 69 TYR B CA 1
ATOM 1831 C C . TYR B 1 69 ? 9.68 7.934 -0.235 1 82 69 TYR B C 1
ATOM 1833 O O . TYR B 1 69 ? 9.156 6.98 -0.815 1 82 69 TYR B O 1
ATOM 1841 N N . ARG B 1 70 ? 9.836 8.977 -0.716 1 87.81 70 ARG B N 1
ATOM 1842 C CA . ARG B 1 70 ? 9.617 9.273 -2.129 1 87.81 70 ARG B CA 1
ATOM 1843 C C . ARG B 1 70 ? 10.906 9.75 -2.793 1 87.81 70 ARG B C 1
ATOM 1845 O O . ARG B 1 70 ? 11.68 10.492 -2.189 1 87.81 70 ARG B O 1
ATOM 1852 N N . ASP B 1 71 ? 11.039 9.336 -4.012 1 88.88 71 ASP B N 1
ATOM 1853 C CA . ASP B 1 71 ? 12.211 9.805 -4.742 1 88.88 71 ASP B CA 1
ATOM 1854 C C . ASP B 1 71 ? 12.039 11.258 -5.195 1 88.88 71 ASP B C 1
ATOM 1856 O O . ASP B 1 71 ? 10.945 11.812 -5.098 1 88.88 71 ASP B O 1
ATOM 1860 N N . ARG B 1 72 ? 13.148 11.867 -5.648 1 90.56 72 ARG B N 1
ATOM 1861 C CA . ARG B 1 72 ? 13.188 13.297 -5.953 1 90.56 72 ARG B CA 1
ATOM 1862 C C . ARG B 1 72 ? 12.203 13.648 -7.062 1 90.56 72 ARG B C 1
ATOM 1864 O O . ARG B 1 72 ? 11.445 14.609 -6.938 1 90.56 72 ARG B O 1
ATOM 1871 N N . PRO B 1 73 ? 12.133 12.875 -8.125 1 93.38 73 PRO B N 1
ATOM 1872 C CA . PRO B 1 73 ? 11.18 13.219 -9.188 1 93.38 73 PRO B CA 1
ATOM 1873 C C . PRO B 1 73 ? 9.727 13.18 -8.719 1 93.38 73 PRO B C 1
ATOM 1875 O O . PRO B 1 73 ? 8.938 14.055 -9.078 1 93.38 73 PRO B O 1
ATOM 1878 N N . THR B 1 74 ? 9.383 12.188 -7.953 1 93.25 74 THR B N 1
ATOM 1879 C CA . THR B 1 74 ? 8.039 12.047 -7.422 1 93.25 74 THR B CA 1
ATOM 1880 C C . THR B 1 74 ? 7.703 13.211 -6.484 1 93.25 74 THR B C 1
ATOM 1882 O O . THR B 1 74 ? 6.621 13.797 -6.578 1 93.25 74 THR B O 1
ATOM 1885 N N . MET B 1 75 ? 8.633 13.508 -5.656 1 95.44 75 MET B N 1
ATOM 1886 C CA . MET B 1 75 ? 8.422 14.602 -4.715 1 95.44 75 MET B CA 1
ATOM 1887 C C . MET B 1 75 ? 8.242 15.93 -5.449 1 95.44 75 MET B C 1
ATOM 1889 O O . MET B 1 75 ? 7.371 16.719 -5.102 1 95.44 75 MET B O 1
ATOM 1893 N N . SER B 1 76 ? 9.094 16.125 -6.453 1 95.88 76 SER B N 1
ATOM 1894 C CA . SER B 1 76 ? 9 17.344 -7.242 1 95.88 76 SER B CA 1
ATOM 1895 C C . SER B 1 76 ? 7.613 17.5 -7.859 1 95.88 76 SER B C 1
ATOM 1897 O O . SER B 1 76 ? 7.031 18.594 -7.82 1 95.88 76 SER B O 1
ATOM 1899 N N . ARG B 1 77 ? 7.094 16.422 -8.344 1 96.44 77 ARG B N 1
ATOM 1900 C CA . ARG B 1 77 ? 5.77 16.438 -8.961 1 96.44 77 ARG B CA 1
ATOM 1901 C C . ARG B 1 77 ? 4.691 16.766 -7.926 1 96.44 77 ARG B C 1
ATOM 1903 O O . ARG B 1 77 ? 3.795 17.562 -8.188 1 96.44 77 ARG B O 1
ATOM 1910 N N . ILE B 1 78 ? 4.762 16.156 -6.844 1 96.44 78 ILE B N 1
ATOM 1911 C CA . ILE B 1 78 ? 3.793 16.375 -5.773 1 96.44 78 ILE B CA 1
ATOM 1912 C C . ILE B 1 78 ? 3.838 17.844 -5.332 1 96.44 78 ILE B C 1
ATOM 1914 O O . ILE B 1 78 ? 2.799 18.5 -5.215 1 96.44 78 ILE B O 1
ATOM 1918 N N . LEU B 1 79 ? 5.039 18.359 -5.176 1 97.38 79 LEU B N 1
ATOM 1919 C CA . LEU B 1 79 ? 5.199 19.734 -4.703 1 97.38 79 LEU B CA 1
ATOM 1920 C C . LEU B 1 79 ? 4.715 20.734 -5.754 1 97.38 79 LEU B C 1
ATOM 1922 O O . LEU B 1 79 ? 4.102 21.75 -5.414 1 97.38 79 LEU B O 1
ATOM 1926 N N . ALA B 1 80 ? 5.047 20.453 -7 1 96.88 80 ALA B N 1
ATOM 1927 C CA . ALA B 1 80 ? 4.574 21.312 -8.078 1 96.88 80 ALA B CA 1
ATOM 1928 C C . ALA B 1 80 ? 3.053 21.406 -8.078 1 96.88 80 ALA B C 1
ATOM 1930 O O . ALA B 1 80 ? 2.49 22.5 -8.234 1 96.88 80 ALA B O 1
ATOM 1931 N N . GLY B 1 81 ? 2.395 20.297 -7.902 1 95.5 81 GLY B N 1
ATOM 1932 C CA . GLY B 1 81 ? 0.942 20.281 -7.824 1 95.5 81 GLY B CA 1
ATOM 1933 C C . GLY B 1 81 ? 0.394 21.047 -6.637 1 95.5 81 GLY B C 1
ATOM 1934 O O . GLY B 1 81 ? -0.601 21.766 -6.762 1 95.5 81 GLY B O 1
ATOM 1935 N N . MET B 1 82 ? 1.027 20.938 -5.539 1 96.5 82 MET B N 1
ATOM 1936 C CA . MET B 1 82 ? 0.599 21.641 -4.332 1 96.5 82 MET B CA 1
ATOM 1937 C C . MET B 1 82 ? 0.823 23.141 -4.457 1 96.5 82 MET B C 1
ATOM 1939 O O . MET B 1 82 ? 0.034 23.938 -3.945 1 96.5 82 MET B O 1
ATOM 1943 N N . GLU B 1 83 ? 1.896 23.5 -5.066 1 96.81 83 GLU B N 1
ATOM 1944 C CA . GLU B 1 83 ? 2.195 24.906 -5.293 1 96.81 83 GLU B CA 1
ATOM 1945 C C . GLU B 1 83 ? 1.162 25.547 -6.219 1 96.81 83 GLU B C 1
ATOM 1947 O O . GLU B 1 83 ? 0.701 26.672 -5.961 1 96.81 83 GLU B O 1
ATOM 1952 N N . ARG B 1 84 ? 0.804 24.828 -7.277 1 94.94 84 ARG B N 1
ATOM 1953 C CA . ARG B 1 84 ? -0.214 25.312 -8.203 1 94.94 84 ARG B CA 1
ATOM 1954 C C . ARG B 1 84 ? -1.54 25.547 -7.492 1 94.94 84 ARG B C 1
ATOM 1956 O O . ARG B 1 84 ? -2.297 26.453 -7.859 1 94.94 84 ARG B O 1
ATOM 1963 N N . ARG B 1 85 ? -1.736 24.812 -6.438 1 93.06 85 ARG B N 1
ATOM 1964 C CA . ARG B 1 85 ? -2.982 24.906 -5.684 1 93.06 85 ARG B CA 1
ATOM 1965 C C . ARG B 1 85 ? -2.838 25.875 -4.508 1 93.06 85 ARG B C 1
ATOM 1967 O O . ARG B 1 85 ? -3.717 25.938 -3.645 1 93.06 85 ARG B O 1
ATOM 1974 N N . GLU B 1 86 ? -1.698 26.438 -4.426 1 94.69 86 GLU B N 1
ATOM 1975 C CA . GLU B 1 86 ? -1.398 27.453 -3.43 1 94.69 86 GLU B CA 1
ATOM 1976 C C . GLU B 1 86 ? -1.437 26.875 -2.018 1 94.69 86 GLU B C 1
ATOM 1978 O O . GLU B 1 86 ? -1.914 27.531 -1.087 1 94.69 86 GLU B O 1
ATOM 1983 N N . LEU B 1 87 ? -1.026 25.719 -1.865 1 96.25 87 LEU B N 1
ATOM 1984 C CA . LEU B 1 87 ? -0.92 25.078 -0.555 1 96.25 87 LEU B CA 1
ATOM 1985 C C . LEU B 1 87 ? 0.462 25.312 0.049 1 96.25 87 LEU B C 1
ATOM 1987 O O . LEU B 1 87 ? 0.61 25.359 1.272 1 96.25 87 LEU B O 1
ATOM 1991 N N . ILE B 1 88 ? 1.38 25.406 -0.858 1 98 88 ILE B N 1
ATOM 1992 C CA . ILE B 1 88 ? 2.748 25.609 -0.398 1 98 88 ILE B CA 1
ATOM 1993 C C . ILE B 1 88 ? 3.41 26.703 -1.24 1 98 88 ILE B C 1
ATOM 1995 O O . ILE B 1 88 ? 2.875 27.109 -2.275 1 98 88 ILE B O 1
ATOM 1999 N N . ARG B 1 89 ? 4.523 27.172 -0.801 1 97.62 89 ARG B N 1
ATOM 2000 C CA . ARG B 1 89 ? 5.43 28.062 -1.513 1 97.62 89 ARG B CA 1
ATOM 2001 C C . ARG B 1 89 ? 6.883 27.656 -1.302 1 97.62 89 ARG B C 1
ATOM 2003 O O . ARG B 1 89 ? 7.246 27.172 -0.226 1 97.62 89 ARG B O 1
ATOM 2010 N N . ARG B 1 90 ? 7.602 27.75 -2.391 1 96 90 ARG B N 1
ATOM 2011 C CA . ARG B 1 90 ? 9.023 27.453 -2.305 1 96 90 ARG B CA 1
ATOM 2012 C C . ARG B 1 90 ? 9.852 28.734 -2.211 1 96 90 ARG B C 1
ATOM 2014 O O . ARG B 1 90 ? 9.562 29.719 -2.893 1 96 90 ARG B O 1
ATOM 2021 N N . LYS B 1 91 ? 10.773 28.703 -1.294 1 94.94 91 LYS B N 1
ATOM 2022 C CA . LYS B 1 91 ? 11.68 29.844 -1.127 1 94.94 91 LYS B CA 1
ATOM 2023 C C . LYS B 1 91 ? 13.117 29.375 -0.941 1 94.94 91 LYS B C 1
ATOM 2025 O O . LYS B 1 91 ? 13.359 28.297 -0.395 1 94.94 91 LYS B O 1
ATOM 2030 N N . THR B 1 92 ? 14.039 30.203 -1.37 1 92.44 92 THR B N 1
ATOM 2031 C CA . THR B 1 92 ? 15.445 29.891 -1.159 1 92.44 92 THR B CA 1
ATOM 2032 C C . THR B 1 92 ? 15.82 30.031 0.313 1 92.44 92 THR B C 1
ATOM 2034 O O . THR B 1 92 ? 15.32 30.922 1 1 92.44 92 THR B O 1
ATOM 2037 N N . ASP B 1 93 ? 16.609 29.125 0.77 1 87.88 93 ASP B N 1
ATOM 2038 C CA . ASP B 1 93 ? 17.141 29.203 2.131 1 87.88 93 ASP B CA 1
ATOM 2039 C C . ASP B 1 93 ? 17.953 30.484 2.332 1 87.88 93 ASP B C 1
ATOM 2041 O O . ASP B 1 93 ? 18.812 30.812 1.507 1 87.88 93 ASP B O 1
ATOM 2045 N N . PRO B 1 94 ? 17.562 31.188 3.346 1 86.25 94 PRO B N 1
ATOM 2046 C CA . PRO B 1 94 ? 18.281 32.438 3.576 1 86.25 94 PRO B CA 1
ATOM 2047 C C . PRO B 1 94 ? 19.781 32.25 3.777 1 86.25 94 PRO B C 1
ATOM 2049 O O . PRO B 1 94 ? 20.578 33.156 3.465 1 86.25 94 PRO B O 1
ATOM 2052 N N . GLU B 1 95 ? 20.172 31.156 4.27 1 89.75 95 GLU B N 1
ATOM 2053 C CA . GLU B 1 95 ? 21.562 30.891 4.59 1 89.75 95 GLU B CA 1
ATOM 2054 C C . GLU B 1 95 ? 22.266 30.188 3.441 1 89.75 95 GLU B C 1
ATOM 2056 O O . GLU B 1 95 ? 23.5 30.094 3.42 1 89.75 95 GLU B O 1
ATOM 2061 N N . ASN B 1 96 ? 21.594 29.578 2.641 1 88.81 96 ASN B N 1
ATOM 2062 C CA . ASN B 1 96 ? 22.125 28.828 1.51 1 88.81 96 ASN B CA 1
ATOM 2063 C C . ASN B 1 96 ? 21.25 28.984 0.271 1 88.81 96 ASN B C 1
ATOM 2065 O O . ASN B 1 96 ? 20.234 28.297 0.131 1 88.81 96 ASN B O 1
ATOM 2069 N N . ALA B 1 97 ? 21.609 29.828 -0.63 1 86.62 97 ALA B N 1
ATOM 2070 C CA . ALA B 1 97 ? 20.812 30.203 -1.788 1 86.62 97 ALA B CA 1
ATOM 2071 C C . ALA B 1 97 ? 20.578 29.016 -2.717 1 86.62 97 ALA B C 1
ATOM 2073 O O . ALA B 1 97 ? 19.703 29.062 -3.578 1 86.62 97 ALA B O 1
ATOM 2074 N N . ARG B 1 98 ? 21.219 27.922 -2.557 1 86.81 98 ARG B N 1
ATOM 2075 C CA . ARG B 1 98 ? 21.094 26.766 -3.451 1 86.81 98 ARG B CA 1
ATOM 2076 C C . ARG B 1 98 ? 20.062 25.781 -2.918 1 86.81 98 ARG B C 1
ATOM 2078 O O . ARG B 1 98 ? 19.719 24.797 -3.592 1 86.81 98 ARG B O 1
ATOM 2085 N N . VAL B 1 99 ? 19.688 26.172 -1.736 1 89.88 99 VAL B N 1
ATOM 2086 C CA . VAL B 1 99 ? 18.75 25.25 -1.112 1 89.88 99 VAL B CA 1
ATOM 2087 C C . VAL B 1 99 ? 17.344 25.844 -1.138 1 89.88 99 VAL B C 1
ATOM 2089 O O . VAL B 1 99 ? 17.141 27 -0.741 1 89.88 99 VAL B O 1
ATOM 2092 N N . TRP B 1 100 ? 16.422 25.094 -1.681 1 92.56 100 TRP B N 1
ATOM 2093 C CA . TRP B 1 100 ? 15.016 25.516 -1.669 1 92.56 100 TRP B CA 1
ATOM 2094 C C . TRP B 1 100 ? 14.273 24.891 -0.49 1 92.56 100 TRP B C 1
ATOM 2096 O O . TRP B 1 100 ? 14.461 23.703 -0.188 1 92.56 100 TRP B O 1
ATOM 2106 N N . ARG B 1 101 ? 13.508 25.734 0.158 1 96.88 101 ARG B N 1
ATOM 2107 C CA . ARG B 1 101 ? 12.672 25.266 1.262 1 96.88 101 ARG B CA 1
ATOM 2108 C C . ARG B 1 101 ? 11.188 25.406 0.923 1 96.88 101 ARG B C 1
ATOM 2110 O O . ARG B 1 101 ? 10.797 26.312 0.187 1 96.88 101 ARG B O 1
ATOM 2117 N N . VAL B 1 102 ? 10.422 24.484 1.461 1 97.81 102 VAL B N 1
ATOM 2118 C CA . VAL B 1 102 ? 8.992 24.422 1.201 1 97.81 102 VAL B CA 1
ATOM 2119 C C . VAL B 1 102 ? 8.219 24.922 2.424 1 97.81 102 VAL B C 1
ATOM 2121 O O . VAL B 1 102 ? 8.383 24.391 3.525 1 97.81 102 VAL B O 1
ATOM 2124 N N . TYR B 1 103 ? 7.422 25.922 2.172 1 97.81 103 TYR B N 1
ATOM 2125 C CA . TYR B 1 103 ? 6.664 26.5 3.268 1 97.81 103 TYR B CA 1
ATOM 2126 C C . TYR B 1 103 ? 5.164 26.391 3.02 1 97.81 103 TYR B C 1
ATOM 2128 O O . TYR B 1 103 ? 4.711 26.5 1.878 1 97.81 103 TYR B O 1
ATOM 2136 N N . LEU B 1 104 ? 4.469 26.25 4.156 1 97.81 104 LEU B N 1
ATOM 2137 C CA . LEU B 1 104 ? 3.01 26.25 4.086 1 97.81 104 LEU B CA 1
ATOM 2138 C C . LEU B 1 104 ? 2.482 27.656 3.82 1 97.81 104 LEU B C 1
ATOM 2140 O O . LEU B 1 104 ? 3.01 28.641 4.355 1 97.81 104 LEU B O 1
ATOM 2144 N N . THR B 1 105 ? 1.445 27.75 2.963 1 97.62 105 THR B N 1
ATOM 2145 C CA . THR B 1 105 ? 0.691 29 2.859 1 97.62 105 THR B CA 1
ATOM 2146 C C . THR B 1 105 ? -0.252 29.156 4.051 1 97.62 105 THR B C 1
ATOM 2148 O O . THR B 1 105 ? -0.515 28.188 4.773 1 97.62 105 THR B O 1
ATOM 2151 N N . PRO B 1 106 ? -0.758 30.391 4.246 1 96.56 106 PRO B N 1
ATOM 2152 C CA . PRO B 1 106 ? -1.759 30.578 5.301 1 96.56 106 PRO B CA 1
ATOM 2153 C C . PRO B 1 106 ? -2.979 29.672 5.121 1 96.56 106 PRO B C 1
ATOM 2155 O O . PRO B 1 106 ? -3.514 29.156 6.105 1 96.56 106 PRO B O 1
ATOM 2158 N N . ARG B 1 107 ? -3.271 29.453 3.945 1 93.06 107 ARG B N 1
ATOM 2159 C CA . ARG B 1 107 ? -4.387 28.562 3.641 1 93.06 107 ARG B CA 1
ATOM 2160 C C . ARG B 1 107 ? -4.109 27.141 4.129 1 93.06 107 ARG B C 1
ATOM 2162 O O . ARG B 1 107 ? -4.957 26.531 4.77 1 93.06 107 ARG B O 1
ATOM 2169 N N . ALA B 1 108 ? -2.977 26.625 3.828 1 94.94 108 ALA B N 1
ATOM 2170 C CA . ALA B 1 108 ? -2.596 25.266 4.176 1 94.94 108 ALA B CA 1
ATOM 2171 C C . ALA B 1 108 ? -2.486 25.094 5.691 1 94.94 108 ALA B C 1
ATOM 2173 O O . ALA B 1 108 ? -2.803 24.031 6.227 1 94.94 108 ALA B O 1
ATOM 2174 N N . LYS B 1 109 ? -2.068 26.141 6.328 1 94.94 109 LYS B N 1
ATOM 2175 C CA . LYS B 1 109 ? -1.996 26.109 7.789 1 94.94 109 LYS B CA 1
ATOM 2176 C C . LYS B 1 109 ? -3.387 25.969 8.406 1 94.94 109 LYS B C 1
ATOM 2178 O O . LYS B 1 109 ? -3.574 25.234 9.367 1 94.94 109 LYS B O 1
ATOM 2183 N N . LYS B 1 110 ? -4.297 26.609 7.789 1 92.56 110 LYS B N 1
ATOM 2184 C CA . LYS B 1 110 ? -5.668 26.578 8.289 1 92.56 110 LYS B CA 1
ATOM 2185 C C . LYS B 1 110 ? -6.309 25.203 8.047 1 92.56 110 LYS B C 1
ATOM 2187 O O . LYS B 1 110 ? -7.168 24.766 8.82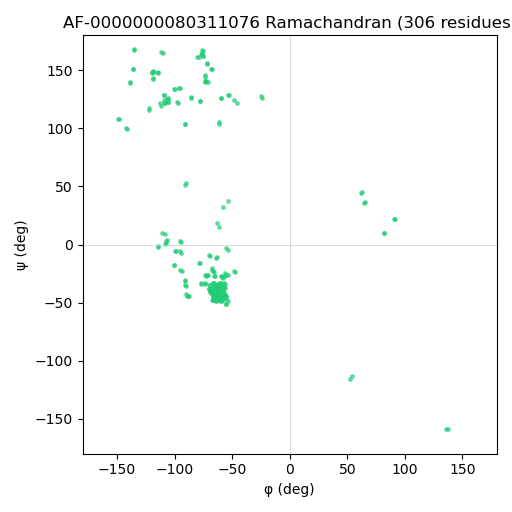 1 92.56 110 LYS B O 1
ATOM 2192 N N . LEU B 1 111 ? -5.852 24.531 7.082 1 92.25 111 LEU B N 1
ATOM 2193 C CA . LEU B 1 111 ? -6.41 23.234 6.715 1 92.25 111 LEU B CA 1
ATOM 2194 C C . LEU B 1 111 ? -6.184 22.219 7.824 1 92.25 111 LEU B C 1
ATOM 2196 O O . LEU B 1 111 ? -6.922 21.234 7.93 1 92.25 111 LEU B O 1
ATOM 2200 N N . LYS B 1 112 ? -5.152 22.453 8.57 1 91.56 112 LYS B N 1
ATOM 2201 C CA . LYS B 1 112 ? -4.84 21.516 9.648 1 91.56 112 LYS B CA 1
ATOM 2202 C C . LYS B 1 112 ? -6.039 21.328 10.578 1 91.56 112 LYS B C 1
ATOM 2204 O O . LYS B 1 112 ? -6.406 20.203 10.898 1 91.56 112 LYS B O 1
ATOM 2209 N N . GLY B 1 113 ? -6.605 22.438 10.945 1 90.44 113 GLY B N 1
ATOM 2210 C CA . GLY B 1 113 ? -7.734 22.391 11.859 1 90.44 113 GLY B CA 1
ATOM 2211 C C . GLY B 1 113 ? -8.969 21.734 11.266 1 90.44 113 GLY B C 1
ATOM 2212 O O . GLY B 1 113 ? -9.82 21.234 12 1 90.44 113 GLY B O 1
ATOM 2213 N N . GLU B 1 114 ? -9.031 21.734 10.008 1 90.12 114 GLU B N 1
ATOM 2214 C CA . GLU B 1 114 ? -10.18 21.172 9.312 1 90.12 114 GLU B CA 1
ATOM 2215 C C .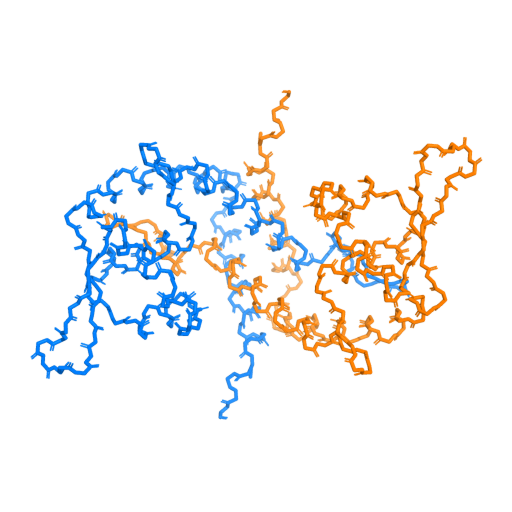 GLU B 1 114 ? -9.969 19.688 9.031 1 90.12 114 GLU B C 1
ATOM 2217 O O . GLU B 1 114 ? -10.883 18.875 9.227 1 90.12 114 GLU B O 1
ATOM 2222 N N . LEU B 1 115 ? -8.852 19.328 8.602 1 91.31 115 LEU B N 1
ATOM 2223 C CA . LEU B 1 115 ? -8.625 18 8.031 1 91.31 115 LEU B CA 1
ATOM 2224 C C . LEU B 1 115 ? -8.195 17.016 9.117 1 91.31 115 LEU B C 1
ATOM 2226 O O . LEU B 1 115 ? -8.57 15.844 9.078 1 91.31 115 LEU B O 1
ATOM 2230 N N . VAL B 1 116 ? -7.43 17.469 10.086 1 91.62 116 VAL B N 1
ATOM 2231 C CA . VAL B 1 116 ? -6.859 16.578 11.094 1 91.62 116 VAL B CA 1
ATOM 2232 C C . VAL B 1 116 ? -7.977 15.891 11.875 1 91.62 116 VAL B C 1
ATOM 2234 O O . VAL B 1 116 ? -7.945 14.68 12.078 1 91.62 116 VAL B O 1
ATOM 2237 N N . PRO B 1 117 ? -9.023 16.672 12.266 1 91.38 117 PRO B N 1
ATOM 2238 C CA . PRO B 1 117 ? -10.117 16 12.977 1 91.38 117 PRO B CA 1
ATOM 2239 C C . PRO B 1 117 ? -10.812 14.945 12.125 1 91.38 117 PRO B C 1
ATOM 2241 O O . PRO B 1 117 ? -11.242 13.914 12.648 1 91.38 117 PRO B O 1
ATOM 2244 N N . ARG B 1 118 ? -10.93 15.141 10.852 1 91.19 118 ARG B N 1
ATOM 2245 C CA . ARG B 1 118 ? -11.555 14.18 9.953 1 91.19 118 ARG B CA 1
ATOM 2246 C C . ARG B 1 118 ? -10.742 12.891 9.875 1 91.19 118 ARG B C 1
ATOM 2248 O O . ARG B 1 118 ? -11.289 11.797 9.961 1 91.19 118 ARG B O 1
ATOM 2255 N N . VAL B 1 119 ? -9.469 13.078 9.734 1 91.62 119 VAL B N 1
ATOM 2256 C CA . VAL B 1 119 ? -8.586 11.93 9.648 1 91.62 119 VAL B CA 1
ATOM 2257 C C . VAL B 1 119 ? -8.547 11.195 10.992 1 91.62 119 VAL B C 1
ATOM 2259 O O . VAL B 1 119 ? -8.492 9.969 11.039 1 91.62 119 VAL B O 1
ATOM 2262 N N . ARG B 1 120 ? -8.578 11.953 12.031 1 91.25 120 ARG B N 1
ATOM 2263 C CA . ARG B 1 120 ? -8.617 11.359 13.359 1 91.25 120 ARG B CA 1
ATOM 2264 C C . ARG B 1 120 ? -9.828 10.445 13.523 1 91.25 120 ARG B C 1
ATOM 2266 O O . ARG B 1 120 ? -9.719 9.352 14.078 1 91.25 120 ARG B O 1
ATOM 2273 N N . GLU B 1 121 ? -10.953 10.867 13.062 1 92.38 121 GLU B N 1
ATOM 2274 C CA . GLU B 1 121 ? -12.164 10.062 13.117 1 92.38 121 GLU B CA 1
ATOM 2275 C C . GLU B 1 121 ? -12.023 8.797 12.273 1 92.38 121 GLU B C 1
ATOM 2277 O O . GLU B 1 121 ? -12.453 7.715 12.688 1 92.38 121 GLU B O 1
ATOM 2282 N N . LEU B 1 122 ? -11.461 8.953 11.141 1 92.12 122 LEU B N 1
ATOM 2283 C CA . LEU B 1 122 ? -11.227 7.812 10.266 1 92.12 122 LEU B CA 1
ATOM 2284 C C . LEU B 1 122 ? -10.32 6.789 10.938 1 92.12 122 LEU B C 1
ATOM 2286 O O . LEU B 1 122 ? -10.602 5.586 10.898 1 92.12 122 LEU B O 1
ATOM 2290 N N . VAL B 1 123 ? -9.266 7.281 11.539 1 92.56 123 VAL B N 1
ATOM 2291 C CA . VAL B 1 123 ? -8.328 6.402 12.227 1 92.56 123 VAL B CA 1
ATOM 2292 C C . VAL B 1 123 ? -9.031 5.695 13.383 1 92.56 123 VAL B C 1
ATOM 2294 O O . VAL B 1 123 ? -8.898 4.477 13.539 1 92.56 123 VAL B O 1
ATOM 2297 N N . ALA B 1 124 ? -9.797 6.453 14.102 1 92.19 124 ALA B N 1
ATOM 2298 C CA . ALA B 1 124 ? -10.531 5.863 15.219 1 92.19 124 ALA B CA 1
ATOM 2299 C C . ALA B 1 124 ? -11.461 4.75 14.742 1 92.19 124 ALA B C 1
ATOM 2301 O O . ALA B 1 124 ? -11.531 3.684 15.359 1 92.19 124 ALA B O 1
ATOM 2302 N N . ARG B 1 125 ? -12.117 4.988 13.656 1 93.19 125 ARG B N 1
ATOM 2303 C CA . ARG B 1 125 ? -13.008 3.992 13.07 1 93.19 125 ARG B CA 1
ATOM 2304 C C . ARG B 1 125 ? -12.227 2.766 12.602 1 93.19 125 ARG B C 1
ATOM 2306 O O . ARG B 1 125 ? -12.656 1.631 12.812 1 93.19 125 ARG B O 1
ATOM 2313 N N . SER B 1 126 ? -11.102 2.959 12 1 94.25 126 SER B N 1
ATOM 2314 C CA . SER B 1 126 ? -10.305 1.871 11.438 1 94.25 126 SER B CA 1
ATOM 2315 C C . SER B 1 126 ? -9.75 0.971 12.539 1 94.25 126 SER B C 1
ATOM 2317 O O . SER B 1 126 ? -9.445 -0.198 12.289 1 94.25 126 SER B O 1
ATOM 2319 N N . LEU B 1 127 ? -9.664 1.505 13.75 1 94.44 127 LEU B N 1
ATOM 2320 C CA . LEU B 1 127 ? -9.008 0.771 14.828 1 94.44 127 LEU B CA 1
ATOM 2321 C C . LEU B 1 127 ? -10.031 0.228 15.82 1 94.44 127 LEU B C 1
ATOM 2323 O O . LEU B 1 127 ? -9.664 -0.339 16.844 1 94.44 127 LEU B O 1
ATOM 2327 N N . ARG B 1 128 ? -11.312 0.405 15.547 1 94.69 128 ARG B N 1
ATOM 2328 C CA . ARG B 1 128 ? -12.383 -0.024 16.438 1 94.69 128 ARG B CA 1
ATOM 2329 C C . ARG B 1 128 ? -12.242 -1.504 16.781 1 94.69 128 ARG B C 1
ATOM 2331 O O . ARG B 1 128 ? -12.062 -2.34 15.898 1 94.69 128 ARG B O 1
ATOM 2338 N N . GLY B 1 129 ? -12.273 -1.828 18.094 1 95.81 129 GLY B N 1
ATOM 2339 C CA . GLY B 1 129 ? -12.297 -3.211 18.547 1 95.81 129 GLY B CA 1
ATOM 2340 C C . GLY B 1 129 ? -10.914 -3.846 18.578 1 95.81 129 GLY B C 1
ATOM 2341 O O . GLY B 1 129 ? -10.789 -5.059 18.781 1 95.81 129 GLY B O 1
ATOM 2342 N N . ILE B 1 130 ? -9.875 -3.072 18.406 1 95.94 130 ILE B N 1
ATOM 2343 C CA . ILE B 1 130 ? -8.508 -3.582 18.438 1 95.94 130 ILE B CA 1
ATOM 2344 C C . ILE B 1 130 ? -7.805 -3.09 19.703 1 95.94 130 ILE B C 1
ATOM 2346 O O . ILE B 1 130 ? -7.812 -1.893 20 1 95.94 130 ILE B O 1
ATOM 2350 N N . SER B 1 131 ? -7.223 -3.965 20.438 1 96.44 131 SER B N 1
ATOM 2351 C CA . SER B 1 131 ? -6.586 -3.596 21.703 1 96.44 131 SER B CA 1
ATOM 2352 C C . SER B 1 131 ? -5.297 -2.812 21.453 1 96.44 131 SER B C 1
ATOM 2354 O O . SER B 1 131 ? -4.656 -2.967 20.422 1 96.44 131 SER B O 1
ATOM 2356 N N . LYS B 1 132 ? -4.938 -2.033 22.469 1 93.94 132 LYS B N 1
ATOM 2357 C CA . LYS B 1 132 ? -3.682 -1.29 22.406 1 93.94 132 LYS B CA 1
ATOM 2358 C C . LYS B 1 132 ? -2.492 -2.234 22.266 1 93.94 132 LYS B C 1
ATOM 2360 O O . LYS B 1 132 ? -1.541 -1.938 21.531 1 93.94 132 LYS B O 1
ATOM 2365 N N . GLN B 1 133 ? -2.562 -3.295 22.891 1 95.88 133 GLN B N 1
ATOM 2366 C CA . GLN B 1 133 ? -1.489 -4.281 22.828 1 95.88 133 GLN B CA 1
ATOM 2367 C C . GLN B 1 133 ? -1.35 -4.855 21.422 1 95.88 133 GLN B C 1
ATOM 2369 O O . GLN B 1 133 ? -0.237 -4.98 20.906 1 95.88 133 GLN B O 1
ATOM 2374 N N . ASP B 1 134 ? -2.463 -5.203 20.812 1 96.44 134 ASP B N 1
ATOM 2375 C CA . ASP B 1 134 ? -2.438 -5.734 19.453 1 96.44 134 ASP B CA 1
ATOM 2376 C C . ASP B 1 134 ? -1.877 -4.707 18.469 1 96.44 134 ASP B C 1
ATOM 2378 O O . ASP B 1 134 ? -1.132 -5.059 17.547 1 96.44 134 ASP B O 1
ATOM 2382 N N . LEU B 1 135 ? -2.203 -3.455 18.719 1 95.5 135 LEU B N 1
ATOM 2383 C CA . LEU B 1 135 ? -1.7 -2.385 17.875 1 95.5 135 LEU B CA 1
ATOM 2384 C C . LEU B 1 135 ? -0.19 -2.238 18.016 1 95.5 135 LEU B C 1
ATOM 2386 O O . LEU B 1 135 ? 0.518 -2.039 17.016 1 95.5 135 LEU B O 1
ATOM 2390 N N . GLU B 1 136 ? 0.266 -2.32 19.172 1 94.81 136 GLU B N 1
ATOM 2391 C CA . GLU B 1 136 ? 1.699 -2.205 19.438 1 94.81 136 GLU B CA 1
ATOM 2392 C C . GLU B 1 136 ? 2.465 -3.367 18.797 1 94.81 136 GLU B C 1
ATOM 2394 O O . GLU B 1 136 ? 3.516 -3.166 18.188 1 94.81 136 GLU B O 1
ATOM 2399 N N . VAL B 1 137 ? 1.945 -4.566 18.969 1 96.69 137 VAL B N 1
ATOM 2400 C CA . VAL B 1 137 ? 2.559 -5.742 18.359 1 96.69 137 VAL B CA 1
ATOM 2401 C C . VAL B 1 137 ? 2.582 -5.59 16.844 1 96.69 137 VAL B C 1
ATOM 2403 O O . VAL B 1 137 ? 3.598 -5.867 16.203 1 96.69 137 VAL B O 1
ATOM 2406 N N . THR B 1 138 ? 1.463 -5.125 16.266 1 97.19 138 THR B N 1
ATOM 2407 C CA . THR B 1 138 ? 1.353 -4.961 14.828 1 97.19 138 THR B CA 1
ATOM 2408 C C . THR B 1 138 ? 2.359 -3.932 14.32 1 97.19 138 THR B C 1
ATOM 2410 O O . THR B 1 138 ? 3.061 -4.176 13.336 1 97.19 138 THR B O 1
ATOM 2413 N N . ARG B 1 139 ? 2.467 -2.836 14.984 1 95.75 139 ARG B N 1
ATOM 2414 C CA . ARG B 1 139 ? 3.416 -1.801 14.586 1 95.75 139 ARG B CA 1
ATOM 2415 C C . ARG B 1 139 ? 4.848 -2.324 14.625 1 95.75 139 ARG B C 1
ATOM 2417 O O . ARG B 1 139 ? 5.613 -2.129 13.68 1 95.75 139 ARG B O 1
ATOM 2424 N N . ALA B 1 140 ? 5.191 -2.965 15.703 1 96.19 140 ALA B N 1
ATOM 2425 C CA . ALA B 1 140 ? 6.535 -3.512 15.852 1 96.19 140 ALA B CA 1
ATOM 2426 C C . ALA B 1 140 ? 6.84 -4.535 14.758 1 96.19 140 ALA B C 1
ATOM 2428 O O . ALA B 1 140 ? 7.945 -4.566 14.219 1 96.19 140 ALA B O 1
ATOM 2429 N N . THR B 1 141 ? 5.871 -5.355 14.492 1 97.06 141 THR B N 1
ATOM 2430 C CA . THR B 1 141 ? 6.023 -6.367 13.453 1 97.06 141 THR B CA 1
ATOM 2431 C C . THR B 1 141 ? 6.25 -5.719 12.094 1 97.06 141 THR B C 1
ATOM 2433 O O . THR B 1 141 ? 7.156 -6.113 11.352 1 97.06 141 THR B O 1
ATOM 2436 N N . LEU B 1 142 ? 5.43 -4.691 11.766 1 96.44 142 LEU B N 1
ATOM 2437 C CA . LEU B 1 142 ? 5.57 -3.986 10.5 1 96.44 142 LEU B CA 1
ATOM 2438 C C . LEU B 1 142 ? 6.926 -3.297 10.406 1 96.44 142 LEU B C 1
ATOM 2440 O O . LEU B 1 142 ? 7.562 -3.307 9.352 1 96.44 142 LEU B O 1
ATOM 2444 N N . GLN B 1 143 ? 7.402 -2.74 11.508 1 94.56 143 GLN B N 1
ATOM 2445 C CA . GLN B 1 143 ? 8.711 -2.096 11.547 1 94.56 143 GLN B CA 1
ATOM 2446 C C . GLN B 1 143 ? 9.828 -3.1 11.281 1 94.56 143 GLN B C 1
ATOM 2448 O O . GLN B 1 143 ? 10.758 -2.816 10.523 1 94.56 143 GLN B O 1
ATOM 2453 N N . LYS B 1 144 ? 9.727 -4.215 11.859 1 95.75 144 LYS B N 1
ATOM 2454 C CA . LYS B 1 144 ? 10.727 -5.262 11.648 1 95.75 144 LYS B CA 1
ATOM 2455 C C . LYS B 1 144 ? 10.688 -5.773 10.211 1 95.75 144 LYS B C 1
ATOM 2457 O O . LYS B 1 144 ? 11.734 -5.992 9.594 1 95.75 144 LYS B O 1
ATOM 2462 N N . MET B 1 145 ? 9.477 -5.992 9.688 1 95.44 145 MET B N 1
ATOM 2463 C CA . MET B 1 145 ? 9.352 -6.398 8.289 1 95.44 145 MET B CA 1
ATOM 2464 C C . MET B 1 145 ? 10.023 -5.391 7.363 1 95.44 145 MET B C 1
ATOM 2466 O O . MET B 1 145 ? 10.734 -5.77 6.434 1 95.44 145 MET B O 1
ATOM 2470 N N . PHE B 1 146 ? 9.789 -4.152 7.641 1 93.69 146 PHE B N 1
ATOM 2471 C CA . PHE B 1 146 ? 10.383 -3.1 6.824 1 93.69 146 PHE B CA 1
ATOM 2472 C C . PHE B 1 146 ? 11.906 -3.152 6.895 1 93.69 146 PHE B C 1
ATOM 2474 O O . PHE B 1 146 ? 12.586 -3.053 5.871 1 93.69 146 PHE B O 1
ATOM 2481 N N . ALA B 1 147 ? 12.406 -3.271 8.039 1 93.75 147 ALA B N 1
ATOM 2482 C CA . ALA B 1 147 ? 13.852 -3.361 8.227 1 93.75 147 ALA B CA 1
ATOM 2483 C C . ALA B 1 147 ? 14.438 -4.547 7.461 1 93.75 147 ALA B C 1
ATOM 2485 O O . ALA B 1 147 ? 15.523 -4.449 6.891 1 93.75 147 ALA B O 1
ATOM 2486 N N . ASN B 1 148 ? 13.727 -5.66 7.48 1 94.5 148 ASN B N 1
ATOM 2487 C CA . ASN B 1 148 ? 14.164 -6.863 6.781 1 94.5 148 ASN B CA 1
ATOM 2488 C C . ASN B 1 148 ? 14.164 -6.664 5.27 1 94.5 148 ASN B C 1
ATOM 2490 O O . ASN B 1 148 ? 14.953 -7.285 4.555 1 94.5 148 ASN B O 1
ATOM 2494 N N . LEU B 1 149 ? 13.219 -5.863 4.781 1 91.69 149 LEU B N 1
ATOM 2495 C CA . LEU B 1 149 ? 13.047 -5.68 3.346 1 91.69 149 LEU B CA 1
ATOM 2496 C C . LEU B 1 149 ? 13.938 -4.551 2.832 1 91.69 149 LEU B C 1
ATOM 2498 O O . LEU B 1 149 ? 14.297 -4.527 1.652 1 91.69 149 LEU B O 1
ATOM 2502 N N . ASP B 1 150 ? 13.977 -3.455 3.541 1 76.75 150 ASP B N 1
ATOM 2503 C CA . ASP B 1 150 ? 14.742 -2.281 3.131 1 76.75 150 ASP B CA 1
ATOM 2504 C C . ASP B 1 150 ? 16.234 -2.605 3.023 1 76.75 150 ASP B C 1
ATOM 2506 O O . ASP B 1 150 ? 17.047 -1.718 2.77 1 76.75 150 ASP B O 1
ATOM 2510 N N . GLN B 1 151 ? 16.719 -3.865 2.988 1 60.19 151 GLN B N 1
ATOM 2511 C CA . GLN B 1 151 ? 18.156 -4.117 2.828 1 60.19 151 GLN B CA 1
ATOM 2512 C C . GLN B 1 151 ? 18.688 -3.443 1.567 1 60.19 151 GLN B C 1
ATOM 2514 O O . GLN B 1 151 ? 19.875 -3.555 1.257 1 60.19 151 GLN B O 1
ATOM 2519 N N . ASP B 1 152 ? 18.188 -3.156 0.662 1 43.38 152 ASP B N 1
ATOM 2520 C CA . ASP B 1 152 ? 19 -2.496 -0.355 1 43.38 152 ASP B CA 1
ATOM 2521 C C . ASP B 1 152 ? 19.703 -1.271 0.217 1 43.38 152 ASP B C 1
ATOM 2523 O O . ASP B 1 152 ? 20.266 -0.469 -0.529 1 43.38 152 ASP B O 1
ATOM 2527 N N . ALA B 1 153 ? 19.625 -0.759 1.414 1 36.44 153 ALA B N 1
ATOM 2528 C CA . ALA B 1 153 ? 20.734 0.082 1.871 1 36.44 153 ALA B CA 1
ATOM 2529 C C . ALA B 1 153 ? 22.062 -0.642 1.731 1 36.44 153 ALA B C 1
ATOM 2531 O O . ALA B 1 153 ? 22.453 -1.427 2.602 1 36.44 153 ALA B O 1
ATOM 2532 N N . GLY B 1 154 ? 22.328 -1.337 0.873 1 26.81 154 GLY B N 1
ATOM 2533 C CA . GLY B 1 154 ? 23.734 -1.703 0.79 1 26.81 154 GLY B CA 1
ATOM 2534 C C . GLY B 1 154 ? 24.656 -0.691 1.445 1 26.81 154 GLY B C 1
ATOM 2535 O O . GLY B 1 154 ? 24.422 0.516 1.356 1 26.81 154 GLY B O 1
ATOM 2536 N N . PRO B 1 155 ? 25.516 -1.307 2.408 1 28.23 155 PRO B N 1
ATOM 2537 C CA . PRO B 1 155 ? 26.641 -0.39 2.641 1 28.23 155 PRO B CA 1
ATOM 2538 C C . PRO B 1 155 ? 27.156 0.255 1.354 1 28.23 155 PRO B C 1
ATOM 2540 O O . PRO B 1 155 ? 26.984 -0.305 0.268 1 28.23 155 PRO B O 1
#

Sequence (310 aa):
MHDQFTSDGIVLDNALAYWIHRVYQATRNATFAVLRIDDEEITPEQWIVLVRLWESDGRTQTELGTSTYRDRPTMSRILAGMERRELIRRKTDPENARVWRVYLTPRAKKLKGELVPRVRELVARSLRGISKQDLEVTRATLQKMFANLDQDAGPMHDQFTSDGIVLDNALAYWIHRVYQATRNATFAVLRIDDEEITPEQWIVLVRLWESDGRTQTELGTSTYRDRPTMSRILAGMERRELIRRKTDPENARVWRVYLTPRAKKLKGELVPRVRELVARSLRGISKQDLEVTRATLQKMFANLDQDAGP

Radius of gyration: 21.56 Å; Cα contacts (8 Å, |Δi|>4): 379; chains: 2; bounding box: 53×60×48 Å

pLDDT: mean 88.12, std 12.98, range [26.42, 98.0]